Protein AF-A0AAN4Z1Y3-F1 (afdb_monomer_lite)

InterPro domains:
  IPR000210 BTB/POZ domain [PF00651] (14-72)
  IPR000210 BTB/POZ domain [PS50097] (12-70)
  IPR000626 Ubiquitin-like domain [PS50053] (315-370)
  IPR011333 SKP1/BTB/POZ domain superfamily [G3DSA:3.30.710.10] (2-120)
  IPR011333 SKP1/BTB/POZ domain superfamily [SSF54695] (14-71)
  IPR029071 Ubiquitin-like domain superfamily [SSF54236] (301-369)

pLDDT: mean 72.09, std 15.24, range [27.95, 93.31]

Radius of gyration: 22.48 Å; chains: 1; bounding box: 51×50×66 Å

Foldseek 3Di:
DQPQDPCVLPPLWAWEAAPPDIHTDRLLLLVLQFVLSCCAAPNPPHPHSDDYHYDHDDVLLVSVLCCCQQLNNDDLADAPSRPDDNLRNLLVCVVRVRVLSNLLCVLLCSDPLVVSCVSCVVVVNCVVCVVSRDDPPDDDDDPDPDPPDLRPRLPDDPQWEWEQEVNDTDIGRQVLLVSQAVQSVCQQADVSDGDHHRYDDDDPVLVVQVSCVSSNNHDPADDLRNLVVCVVRRRVSSSVSVVLSLLSCQQVVNHDPRSQNNLLSLLLDPPDDLLSLLSVLLRHDLVSNVVSVVNDPPDDVVSVVLSNDPNADWDWDFDQAPVRDTDTGTDGPPRAPSSVVVSCVSVSHHADPPDRQDADPNRTDDHPDD

Organism: NCBI:txid1317129

Structure (mmCIF, N/CA/C/O backbone):
data_AF-A0AAN4Z1Y3-F1
#
_entry.id   AF-A0AAN4Z1Y3-F1
#
loop_
_atom_site.group_PDB
_atom_site.id
_atom_site.type_symbol
_atom_site.label_atom_id
_atom_site.label_alt_id
_atom_site.label_comp_id
_atom_site.label_asym_id
_atom_site.label_entity_id
_atom_site.label_seq_id
_atom_site.pdbx_PDB_ins_code
_atom_site.Cartn_x
_atom_site.Cartn_y
_atom_site.Cartn_z
_atom_site.occupancy
_atom_site.B_iso_or_equiv
_atom_site.auth_seq_id
_atom_site.auth_comp_id
_atom_site.auth_asym_id
_atom_site.auth_atom_id
_atom_site.pdbx_PDB_model_num
ATOM 1 N N . GLY A 1 1 ? 15.221 -8.179 8.446 1.00 37.78 1 GLY A N 1
ATOM 2 C CA . GLY A 1 1 ? 15.389 -8.624 7.049 1.00 37.78 1 GLY A CA 1
ATOM 3 C C . GLY A 1 1 ? 14.131 -8.254 6.304 1.00 37.78 1 GLY A C 1
ATOM 4 O O . GLY A 1 1 ? 13.063 -8.538 6.826 1.00 37.78 1 GLY A O 1
ATOM 5 N N . HIS A 1 2 ? 14.249 -7.538 5.188 1.00 46.88 2 HIS A N 1
ATOM 6 C CA . HIS A 1 2 ? 13.103 -7.066 4.403 1.00 46.88 2 HIS A CA 1
ATOM 7 C C . HIS A 1 2 ? 12.226 -8.250 3.983 1.00 46.88 2 HIS A C 1
ATOM 9 O O . HIS A 1 2 ? 12.758 -9.315 3.656 1.00 46.88 2 HIS A O 1
ATOM 15 N N . SER A 1 3 ? 10.901 -8.091 4.048 1.00 51.59 3 SER A N 1
ATOM 16 C CA . SER A 1 3 ? 9.977 -9.131 3.600 1.00 51.59 3 SER A CA 1
ATOM 17 C C . SER A 1 3 ? 10.084 -9.184 2.081 1.00 51.59 3 SER A C 1
ATOM 19 O O . SER A 1 3 ? 9.498 -8.372 1.374 1.00 51.59 3 SER A O 1
ATOM 21 N N . LEU A 1 4 ? 10.930 -10.083 1.575 1.00 55.53 4 LEU A N 1
ATOM 22 C CA . LEU A 1 4 ? 11.029 -10.337 0.146 1.00 55.53 4 LEU A CA 1
ATOM 23 C C . LEU A 1 4 ? 9.691 -10.930 -0.281 1.00 55.53 4 LEU A C 1
ATOM 25 O O . LEU A 1 4 ? 9.395 -12.090 0.007 1.00 55.53 4 LEU A O 1
ATOM 29 N N . TYR A 1 5 ? 8.864 -10.098 -0.910 1.00 64.62 5 TYR A N 1
ATOM 30 C CA . TYR A 1 5 ? 7.632 -10.557 -1.515 1.00 64.62 5 TYR A CA 1
ATOM 31 C C . TYR A 1 5 ? 7.996 -11.585 -2.588 1.00 64.62 5 TYR A C 1
ATOM 33 O O . TYR A 1 5 ? 8.973 -11.421 -3.326 1.00 64.62 5 TYR A O 1
ATOM 41 N N . ASP A 1 6 ? 7.246 -12.680 -2.648 1.00 65.69 6 ASP A N 1
ATOM 42 C CA . ASP A 1 6 ? 7.531 -13.722 -3.622 1.00 65.69 6 ASP A CA 1
ATOM 43 C C . ASP A 1 6 ? 7.105 -13.257 -5.016 1.00 65.69 6 ASP A C 1
ATOM 45 O O . ASP A 1 6 ? 5.940 -13.345 -5.408 1.00 65.69 6 ASP A O 1
ATOM 49 N N . HIS A 1 7 ? 8.079 -12.736 -5.759 1.00 72.56 7 HIS A N 1
ATOM 50 C CA . HIS A 1 7 ? 7.894 -12.282 -7.128 1.00 72.56 7 HIS A CA 1
ATOM 51 C C . HIS A 1 7 ? 8.045 -13.395 -8.169 1.00 72.56 7 HIS A C 1
ATOM 53 O O . HIS A 1 7 ? 7.919 -13.118 -9.359 1.00 72.56 7 HIS A O 1
ATOM 59 N N . SER A 1 8 ? 8.283 -14.649 -7.762 1.00 65.56 8 SER A N 1
ATOM 60 C CA . SER A 1 8 ? 8.530 -15.762 -8.693 1.00 65.56 8 SER A CA 1
ATOM 61 C C . SER A 1 8 ? 7.350 -16.077 -9.624 1.00 65.56 8 SER A C 1
ATOM 63 O O . SER A 1 8 ? 7.522 -16.749 -10.643 1.00 65.56 8 SER A O 1
ATOM 65 N N . PHE A 1 9 ? 6.159 -15.576 -9.293 1.00 64.44 9 PHE A N 1
ATOM 66 C CA . PHE A 1 9 ? 4.929 -15.751 -10.063 1.00 64.44 9 PHE A CA 1
ATOM 67 C C . PHE A 1 9 ? 4.641 -14.606 -11.040 1.00 64.44 9 PHE A C 1
ATOM 69 O O . PHE A 1 9 ? 3.740 -14.742 -11.866 1.00 64.44 9 PHE A O 1
ATOM 76 N N . HIS A 1 10 ? 5.368 -13.489 -10.955 1.00 73.50 10 HIS A N 1
ATOM 77 C CA . HIS A 1 10 ? 5.093 -12.310 -11.770 1.00 73.50 10 HIS A CA 1
ATOM 78 C C . HIS A 1 10 ? 5.972 -12.310 -13.026 1.00 73.50 10 HIS A C 1
ATOM 80 O O . HIS A 1 10 ? 7.199 -12.358 -12.913 1.00 73.50 10 HIS A O 1
ATOM 86 N N . PRO A 1 11 ? 5.377 -12.244 -14.231 1.00 73.94 11 PRO A N 1
ATOM 87 C CA . PRO A 1 11 ? 6.132 -12.283 -15.484 1.00 73.94 11 PRO A CA 1
ATOM 88 C C . PRO A 1 11 ? 7.016 -11.042 -15.688 1.00 73.94 11 PRO A C 1
ATOM 90 O O . PRO A 1 11 ? 7.918 -11.062 -16.519 1.00 73.94 11 PRO A O 1
ATOM 93 N N . ASP A 1 12 ? 6.770 -9.972 -14.930 1.00 82.88 12 ASP A N 1
ATOM 94 C CA . ASP A 1 12 ? 7.488 -8.699 -14.968 1.00 82.88 12 ASP A CA 1
ATOM 95 C C . ASP A 1 12 ? 8.479 -8.519 -13.800 1.00 82.88 12 ASP A C 1
ATOM 97 O O . ASP A 1 12 ? 8.849 -7.392 -13.462 1.00 82.88 12 ASP A O 1
ATOM 101 N N . ALA A 1 13 ? 8.898 -9.616 -13.160 1.00 86.50 13 ALA A N 1
ATOM 102 C CA . ALA A 1 13 ? 9.901 -9.574 -12.104 1.00 86.50 13 ALA A CA 1
ATOM 103 C C . ALA A 1 13 ? 11.269 -9.122 -12.648 1.00 86.50 13 ALA A C 1
ATOM 105 O O . ALA A 1 13 ? 11.830 -9.731 -13.558 1.00 86.50 13 ALA A O 1
ATOM 106 N N . VAL A 1 14 ? 11.832 -8.073 -12.048 1.00 88.56 14 VAL A N 1
ATOM 107 C CA . VAL A 1 14 ? 13.127 -7.482 -12.404 1.00 88.56 14 VAL A CA 1
ATOM 108 C C . VAL A 1 14 ? 14.049 -7.488 -11.189 1.00 88.56 14 VAL A C 1
ATOM 110 O O . VAL A 1 14 ? 13.617 -7.278 -10.056 1.00 88.56 14 VAL A O 1
ATOM 113 N N . MET A 1 15 ? 15.342 -7.717 -11.424 1.00 88.81 15 MET A N 1
ATOM 114 C CA . MET A 1 15 ? 16.374 -7.582 -10.398 1.00 88.81 15 MET A CA 1
ATOM 115 C C . MET A 1 15 ? 16.949 -6.161 -10.414 1.00 88.81 15 MET A C 1
ATOM 117 O O . MET A 1 15 ? 17.610 -5.755 -11.370 1.00 88.81 15 MET A O 1
ATOM 121 N N . LEU A 1 16 ? 16.725 -5.421 -9.331 1.00 90.44 16 LEU A N 1
ATOM 122 C CA . LEU A 1 16 ? 17.381 -4.151 -9.042 1.00 90.44 16 LEU A CA 1
ATOM 123 C C . LEU A 1 16 ? 18.561 -4.393 -8.108 1.00 90.44 16 LEU A C 1
ATOM 125 O O . LEU A 1 16 ? 18.391 -4.912 -7.005 1.00 90.44 16 LEU A O 1
ATOM 129 N N . ARG A 1 17 ? 19.755 -3.969 -8.504 1.00 92.25 17 ARG A N 1
ATOM 130 C CA . ARG A 1 17 ? 20.917 -3.984 -7.622 1.00 92.25 17 ARG A CA 1
ATOM 131 C C . ARG A 1 17 ? 21.110 -2.604 -7.008 1.00 92.25 17 ARG A C 1
ATOM 133 O O . ARG A 1 17 ? 21.362 -1.623 -7.700 1.00 92.25 17 ARG A O 1
ATOM 140 N N . ILE A 1 18 ? 21.003 -2.533 -5.689 1.00 92.44 18 ILE A N 1
ATOM 141 C CA . ILE A 1 18 ? 21.240 -1.322 -4.909 1.00 92.44 18 ILE A CA 1
ATOM 142 C C . ILE A 1 18 ? 22.554 -1.525 -4.166 1.00 92.44 18 ILE A C 1
ATOM 144 O O . ILE A 1 18 ? 22.618 -2.272 -3.186 1.00 92.44 18 ILE A O 1
ATOM 148 N N . ARG A 1 19 ? 23.627 -0.910 -4.671 1.00 91.50 19 ARG A N 1
ATOM 149 C CA . ARG A 1 19 ? 25.006 -1.141 -4.206 1.00 91.50 19 ARG A CA 1
ATOM 150 C C . ARG A 1 19 ? 25.351 -2.641 -4.113 1.00 91.50 19 ARG A C 1
ATOM 152 O O . ARG A 1 19 ? 25.596 -3.306 -5.122 1.00 91.50 19 ARG A O 1
ATOM 159 N N . THR A 1 20 ? 25.402 -3.181 -2.896 1.00 87.62 20 THR A N 1
ATOM 160 C CA . THR A 1 20 ? 25.795 -4.564 -2.590 1.00 87.62 20 THR A CA 1
ATOM 161 C C . THR A 1 20 ? 24.616 -5.525 -2.450 1.00 87.62 20 THR A C 1
ATOM 163 O O . THR A 1 20 ? 24.848 -6.722 -2.299 1.00 87.62 20 THR A O 1
ATOM 166 N N . GLN A 1 21 ? 23.371 -5.042 -2.502 1.00 89.31 21 GLN A N 1
ATOM 167 C CA . GLN A 1 21 ? 22.172 -5.859 -2.300 1.00 89.31 21 GLN A CA 1
ATOM 168 C C . GLN A 1 21 ? 21.328 -5.944 -3.571 1.00 89.31 21 GLN A C 1
ATOM 170 O O . GLN A 1 21 ? 21.200 -4.974 -4.315 1.00 89.31 21 GLN A O 1
ATOM 175 N N . ASN A 1 22 ? 20.721 -7.109 -3.792 1.00 89.06 22 ASN A N 1
ATOM 176 C CA . ASN A 1 22 ? 19.800 -7.344 -4.897 1.00 89.06 22 ASN A CA 1
ATOM 177 C C . ASN A 1 22 ? 18.366 -7.377 -4.369 1.00 89.06 22 ASN A C 1
ATOM 179 O O . ASN A 1 22 ? 18.075 -8.062 -3.390 1.00 89.06 22 ASN A O 1
ATOM 183 N N . PHE A 1 23 ? 17.480 -6.678 -5.062 1.00 87.50 23 PHE A N 1
ATOM 184 C CA . PHE A 1 23 ? 16.051 -6.635 -4.806 1.00 87.50 23 PHE A CA 1
ATOM 185 C C . PHE A 1 23 ? 15.340 -7.199 -6.026 1.00 87.50 23 PHE A C 1
ATOM 187 O O . PHE A 1 23 ? 15.550 -6.731 -7.143 1.00 87.50 23 PHE A O 1
ATOM 194 N N . VAL A 1 24 ? 14.505 -8.210 -5.817 1.00 87.12 24 VAL A N 1
ATOM 195 C CA . VAL A 1 24 ? 13.566 -8.661 -6.846 1.00 87.12 24 VAL A CA 1
ATOM 196 C C . VAL A 1 24 ? 12.298 -7.840 -6.668 1.00 87.12 24 VAL A C 1
ATOM 198 O O . VAL A 1 24 ? 11.812 -7.727 -5.547 1.00 87.12 24 VAL A O 1
ATOM 201 N N . VAL A 1 25 ? 11.807 -7.229 -7.741 1.00 87.94 25 VAL A N 1
ATOM 202 C CA . VAL A 1 25 ? 10.651 -6.320 -7.720 1.00 87.94 25 VAL A CA 1
ATOM 203 C C . VAL A 1 25 ? 9.769 -6.562 -8.941 1.00 87.94 25 VAL A C 1
ATOM 205 O O . VAL A 1 25 ? 10.265 -6.988 -9.979 1.00 87.94 25 VAL A O 1
ATOM 208 N N . SER A 1 26 ? 8.477 -6.248 -8.859 1.00 87.12 26 SER A N 1
ATOM 209 C CA . SER A 1 26 ? 7.627 -6.105 -10.048 1.00 87.12 26 SER A CA 1
ATOM 210 C C . SER A 1 26 ? 7.887 -4.752 -10.712 1.00 87.12 26 SER A C 1
ATOM 212 O O . SER A 1 26 ? 7.762 -3.695 -10.079 1.00 87.12 26 SER A O 1
ATOM 214 N N . ALA A 1 27 ? 8.250 -4.783 -11.996 1.00 87.94 27 ALA A N 1
ATOM 215 C CA . ALA A 1 27 ? 8.483 -3.577 -12.776 1.00 87.94 27 ALA A CA 1
ATOM 216 C C . ALA A 1 27 ? 7.196 -2.780 -13.002 1.00 87.94 27 ALA A C 1
ATOM 218 O O . ALA A 1 27 ? 7.220 -1.557 -12.867 1.00 87.94 27 ALA A O 1
ATOM 219 N N . SER A 1 28 ? 6.076 -3.440 -13.332 1.00 84.62 28 SER A N 1
ATOM 220 C CA . SER A 1 28 ? 4.793 -2.755 -13.552 1.00 84.62 28 SER A CA 1
ATOM 221 C C . SER A 1 28 ? 4.299 -2.084 -12.273 1.00 84.62 28 SER A C 1
ATOM 223 O O . SER A 1 28 ? 3.896 -0.919 -12.300 1.00 84.62 28 SER A O 1
ATOM 225 N N . TYR A 1 29 ? 4.433 -2.760 -11.130 1.00 85.44 29 TYR A N 1
ATOM 226 C CA . TYR A 1 29 ? 4.032 -2.205 -9.846 1.00 85.44 29 TYR A CA 1
ATOM 227 C C . TYR A 1 29 ? 4.883 -0.996 -9.453 1.00 85.44 29 TYR A C 1
ATOM 229 O O . TYR A 1 29 ? 4.337 0.063 -9.156 1.00 85.44 29 TYR A O 1
ATOM 237 N N . LEU A 1 30 ? 6.217 -1.085 -9.504 1.00 87.50 30 LEU A N 1
ATOM 238 C CA . LEU A 1 30 ? 7.059 0.073 -9.181 1.00 87.50 30 LEU A CA 1
ATOM 239 C C . LEU A 1 30 ? 6.859 1.240 -10.150 1.00 87.50 30 LEU A C 1
ATOM 241 O O . LEU A 1 30 ? 6.824 2.390 -9.709 1.00 87.50 30 LEU A O 1
ATOM 245 N N . ALA A 1 31 ? 6.688 0.957 -11.441 1.00 87.25 31 ALA A N 1
ATOM 246 C CA . ALA A 1 31 ? 6.399 1.969 -12.449 1.00 87.25 31 ALA A CA 1
ATOM 247 C C . ALA A 1 31 ? 5.062 2.682 -12.198 1.00 87.25 31 ALA A C 1
ATOM 249 O O . ALA A 1 31 ? 4.952 3.886 -12.419 1.00 87.25 31 ALA A O 1
ATOM 250 N N . MET A 1 32 ? 4.054 1.971 -11.682 1.00 82.31 32 MET A N 1
ATOM 251 C CA . MET A 1 32 ? 2.784 2.575 -11.272 1.00 82.31 32 MET A CA 1
ATOM 252 C C . MET A 1 32 ? 2.959 3.557 -10.107 1.00 82.31 32 MET A C 1
ATOM 254 O O . MET A 1 32 ? 2.291 4.588 -10.055 1.00 82.31 32 MET A O 1
ATOM 258 N N . GLN A 1 33 ? 3.862 3.246 -9.179 1.00 83.62 33 GLN A N 1
ATOM 259 C CA . GLN A 1 33 ? 4.070 4.021 -7.953 1.00 83.62 33 GLN A CA 1
ATOM 260 C C . GLN A 1 33 ? 5.045 5.191 -8.144 1.00 83.62 33 GLN A C 1
ATOM 262 O O . GLN A 1 33 ? 5.139 6.071 -7.281 1.00 83.62 33 GLN A O 1
ATOM 267 N N . SER A 1 34 ? 5.798 5.193 -9.247 1.00 88.12 34 SER A N 1
ATOM 268 C CA . SER A 1 34 ? 6.877 6.139 -9.498 1.00 88.12 34 SER A CA 1
ATOM 269 C C . SER A 1 34 ? 7.154 6.325 -10.995 1.00 88.12 34 SER A C 1
ATOM 271 O O . SER A 1 34 ? 7.590 5.385 -11.669 1.00 88.12 34 SER A O 1
ATOM 273 N N . PRO A 1 35 ? 7.054 7.569 -11.501 1.00 87.12 35 PRO A N 1
ATOM 274 C CA . PRO A 1 35 ? 7.507 7.909 -12.847 1.00 87.12 35 PRO A CA 1
ATOM 275 C C . PRO A 1 35 ? 8.988 7.590 -13.089 1.00 87.12 35 PRO A C 1
ATOM 277 O O . PRO A 1 35 ? 9.361 7.238 -14.200 1.00 87.12 35 PRO A O 1
ATOM 280 N N . PHE A 1 36 ? 9.834 7.665 -12.054 1.00 91.31 36 PHE A N 1
ATOM 281 C CA . PHE A 1 36 ? 11.249 7.303 -12.170 1.00 91.31 36 PHE A CA 1
ATOM 282 C C . PHE A 1 36 ? 11.411 5.829 -12.560 1.00 91.31 36 PHE A C 1
ATOM 284 O O . PHE A 1 36 ? 12.173 5.515 -13.470 1.00 91.31 36 PHE A O 1
ATOM 291 N N . PHE A 1 37 ? 10.670 4.926 -11.909 1.00 91.12 37 PHE A N 1
ATOM 292 C CA . PHE A 1 37 ? 10.715 3.502 -12.241 1.00 91.12 37 PHE A CA 1
ATOM 293 C C . PHE A 1 37 ? 10.010 3.185 -13.562 1.00 91.12 37 PHE A C 1
ATOM 295 O O . PHE A 1 37 ? 10.435 2.271 -14.265 1.00 91.12 37 PHE A O 1
ATOM 302 N N . TYR A 1 38 ? 8.991 3.962 -13.942 1.00 88.88 38 TYR A N 1
ATOM 303 C CA . TYR A 1 38 ? 8.403 3.862 -15.277 1.00 88.88 38 TYR A CA 1
ATOM 304 C C . TYR A 1 38 ? 9.446 4.147 -16.362 1.00 88.88 38 TYR A C 1
ATOM 306 O O . TYR A 1 38 ? 9.660 3.309 -17.236 1.00 88.88 38 TYR A O 1
ATOM 314 N N . ASP A 1 39 ? 10.151 5.275 -16.268 1.00 88.44 39 ASP A N 1
ATOM 315 C CA . ASP A 1 39 ? 11.201 5.635 -17.225 1.00 88.44 39 ASP A CA 1
ATOM 316 C C . ASP A 1 39 ? 12.358 4.623 -17.203 1.00 88.44 39 ASP A C 1
ATOM 318 O O . ASP A 1 39 ? 12.912 4.288 -18.252 1.00 88.44 39 ASP A O 1
ATOM 322 N N . LEU A 1 40 ? 12.692 4.086 -16.024 1.00 91.62 40 LEU A N 1
ATOM 323 C CA . LEU A 1 40 ? 13.748 3.087 -15.859 1.00 91.62 40 LEU A CA 1
ATOM 324 C C . LEU A 1 40 ? 13.427 1.766 -16.579 1.00 91.62 40 LEU A C 1
ATOM 326 O O . LEU A 1 40 ? 14.297 1.220 -17.256 1.00 91.62 40 LEU A O 1
ATOM 330 N N . PHE A 1 41 ? 12.200 1.250 -16.450 1.00 90.00 41 PHE A N 1
ATOM 331 C CA . PHE A 1 41 ? 11.818 -0.085 -16.946 1.00 90.00 41 PHE A CA 1
ATOM 332 C C . PHE A 1 41 ? 11.110 -0.096 -18.303 1.00 90.00 41 PHE A C 1
ATOM 334 O O . PHE A 1 41 ? 11.163 -1.100 -19.013 1.00 90.00 41 PHE A O 1
ATOM 341 N N . TYR A 1 42 ? 10.437 0.997 -18.654 1.00 87.25 42 TYR A N 1
ATOM 342 C CA . TYR A 1 42 ? 9.594 1.100 -19.847 1.00 87.25 42 TYR A CA 1
ATOM 343 C C . TYR A 1 42 ? 9.899 2.344 -20.691 1.00 87.25 42 TYR A C 1
ATOM 345 O O . TYR A 1 42 ? 9.302 2.528 -21.752 1.00 87.25 42 TYR A O 1
ATOM 353 N N . GLY A 1 43 ? 10.815 3.208 -20.243 1.00 85.56 43 GLY A N 1
ATOM 354 C CA . GLY A 1 43 ? 11.225 4.391 -20.987 1.00 85.56 43 GLY A CA 1
ATOM 355 C C . GLY A 1 43 ? 12.026 4.061 -22.254 1.00 85.56 43 GLY A C 1
ATOM 356 O O . GLY A 1 43 ? 12.517 2.945 -22.428 1.00 85.56 43 GLY A O 1
ATOM 357 N N . PRO A 1 44 ? 12.225 5.051 -23.140 1.00 84.19 44 PRO A N 1
ATOM 358 C CA . PRO A 1 44 ? 12.874 4.857 -24.442 1.00 84.19 44 PRO A CA 1
ATOM 359 C C . PRO A 1 44 ? 14.324 4.353 -24.351 1.00 84.19 44 PRO A C 1
ATOM 361 O O . PRO A 1 44 ? 14.814 3.736 -25.291 1.00 84.19 44 PRO A O 1
ATOM 364 N N . ASN A 1 45 ? 14.997 4.596 -23.223 1.00 84.50 45 ASN A N 1
ATOM 365 C CA . ASN A 1 45 ? 16.381 4.180 -22.970 1.00 84.50 45 ASN A CA 1
ATOM 366 C C . ASN A 1 45 ? 16.477 2.954 -22.047 1.00 84.50 45 ASN A C 1
ATOM 368 O O . ASN A 1 45 ? 17.552 2.649 -21.530 1.00 84.50 45 ASN A O 1
ATOM 372 N N . SER A 1 46 ? 15.354 2.290 -21.779 1.00 86.00 46 SER A N 1
ATOM 373 C CA . SER A 1 46 ? 15.305 1.154 -20.872 1.00 86.00 46 SER A CA 1
ATOM 374 C C . SER A 1 46 ? 15.925 -0.100 -21.494 1.00 86.00 46 SER A C 1
ATOM 376 O O . SER A 1 46 ? 15.783 -0.360 -22.688 1.00 86.00 46 SER A O 1
ATOM 378 N N . GLY A 1 47 ? 16.553 -0.933 -20.658 1.00 84.12 47 GLY A N 1
ATOM 379 C CA . GLY A 1 47 ? 16.911 -2.307 -21.022 1.00 84.12 47 GLY A CA 1
ATOM 380 C C . GLY A 1 47 ? 15.710 -3.265 -21.040 1.00 84.12 47 GLY A C 1
ATOM 381 O O . GLY A 1 47 ? 15.887 -4.461 -21.275 1.00 84.12 47 GLY A O 1
ATOM 382 N N . GLY A 1 48 ? 14.502 -2.765 -20.754 1.00 84.94 48 GLY A N 1
ATOM 383 C CA . GLY A 1 48 ? 13.288 -3.554 -20.587 1.00 84.94 48 GLY A CA 1
ATOM 384 C C . GLY A 1 48 ? 13.347 -4.463 -19.357 1.00 84.94 48 GLY A C 1
ATOM 385 O O . GLY A 1 48 ? 14.177 -4.293 -18.461 1.00 84.94 48 GLY A O 1
ATOM 386 N N . LEU A 1 49 ? 12.487 -5.480 -19.321 1.00 84.56 49 LEU A N 1
ATOM 387 C CA . LEU A 1 49 ? 12.392 -6.417 -18.190 1.00 84.56 49 LEU A CA 1
ATOM 388 C C . LEU A 1 49 ? 13.651 -7.287 -17.999 1.00 84.56 49 LEU A C 1
ATOM 390 O O . LEU A 1 49 ? 13.906 -7.773 -16.904 1.00 84.56 49 LEU A O 1
ATOM 394 N N . ASN A 1 50 ? 14.477 -7.436 -19.037 1.00 83.38 50 ASN A N 1
ATOM 395 C CA . ASN A 1 50 ? 15.751 -8.164 -18.966 1.00 83.38 50 ASN A CA 1
ATOM 396 C C . ASN A 1 50 ? 16.953 -7.249 -18.668 1.00 83.38 50 ASN A C 1
ATOM 398 O O . ASN A 1 50 ? 18.102 -7.698 -18.694 1.00 83.38 50 ASN A O 1
ATOM 402 N N . GLY A 1 51 ? 16.705 -5.958 -18.427 1.00 83.06 51 GLY A N 1
ATOM 403 C CA . GLY A 1 51 ? 17.741 -4.982 -18.122 1.00 83.06 51 GLY A CA 1
ATOM 404 C C . GLY A 1 51 ? 18.443 -5.274 -16.795 1.00 83.06 51 GLY A C 1
ATOM 405 O O . GLY A 1 51 ? 17.854 -5.807 -15.854 1.00 83.06 51 GLY A O 1
ATOM 406 N N . ARG A 1 52 ? 19.721 -4.894 -16.707 1.00 85.06 52 ARG A N 1
ATOM 407 C CA . ARG A 1 52 ? 20.454 -4.839 -15.437 1.00 85.06 52 ARG A CA 1
ATOM 408 C C . ARG A 1 52 ? 20.438 -3.409 -14.931 1.00 85.06 52 ARG A C 1
ATOM 410 O O . ARG A 1 52 ? 20.980 -2.523 -15.586 1.00 85.06 52 ARG A O 1
ATOM 417 N N . TYR A 1 53 ? 19.842 -3.210 -13.767 1.00 91.38 53 TYR A N 1
ATOM 418 C CA . TYR A 1 53 ? 19.685 -1.893 -13.171 1.00 91.38 53 TYR A CA 1
ATOM 419 C C . TYR A 1 53 ? 20.503 -1.814 -11.889 1.00 91.38 53 TYR A C 1
ATOM 421 O O . TYR A 1 53 ? 20.264 -2.574 -10.950 1.00 91.38 53 TYR A O 1
ATOM 429 N N . GLU A 1 54 ? 21.460 -0.891 -11.862 1.00 92.69 54 GLU A N 1
ATOM 430 C CA . GLU A 1 54 ? 22.264 -0.575 -10.684 1.00 92.69 54 GLU A CA 1
ATOM 431 C C . GLU A 1 54 ? 21.955 0.852 -10.229 1.00 92.69 54 GLU A C 1
ATOM 433 O O . GLU A 1 54 ? 22.065 1.793 -11.014 1.00 92.69 54 GLU A O 1
ATOM 438 N N . LEU A 1 55 ? 21.547 1.010 -8.969 1.00 93.31 55 LEU A N 1
ATOM 439 C CA . LEU A 1 55 ? 21.254 2.310 -8.368 1.00 93.31 55 LEU A CA 1
ATOM 440 C C . LEU A 1 55 ? 22.120 2.522 -7.121 1.00 93.31 55 LEU A C 1
ATOM 442 O O . LEU A 1 55 ? 22.319 1.609 -6.314 1.00 93.31 55 LEU A O 1
ATOM 446 N N . ASP A 1 56 ? 22.616 3.744 -6.946 1.00 93.19 56 ASP A N 1
ATOM 447 C CA . ASP A 1 56 ? 23.492 4.111 -5.831 1.00 93.19 56 ASP A CA 1
ATOM 448 C C . ASP A 1 56 ? 22.710 4.767 -4.684 1.00 93.19 56 ASP A C 1
ATOM 450 O O . ASP A 1 56 ? 22.795 5.968 -4.428 1.00 93.19 56 ASP A O 1
ATOM 454 N N . PHE A 1 57 ? 21.924 3.951 -3.981 1.00 91.81 57 PHE A N 1
ATOM 455 C CA . PHE A 1 57 ? 21.207 4.358 -2.773 1.00 91.81 57 PHE A CA 1
ATOM 456 C C . PHE A 1 57 ? 21.613 3.504 -1.579 1.00 91.81 57 PHE A C 1
ATOM 458 O O . PHE A 1 57 ? 22.206 2.436 -1.718 1.00 91.81 57 PHE A O 1
ATOM 465 N N . ASP A 1 58 ? 21.279 3.975 -0.382 1.00 89.56 58 ASP A N 1
ATOM 466 C CA . ASP A 1 58 ? 21.365 3.142 0.808 1.00 89.56 58 ASP A CA 1
ATOM 467 C C . ASP A 1 58 ? 20.365 1.965 0.699 1.00 89.56 58 ASP A C 1
ATOM 469 O O . ASP A 1 58 ? 19.157 2.215 0.613 1.00 89.56 58 ASP A O 1
ATOM 473 N N . PRO A 1 59 ? 20.826 0.695 0.677 1.00 88.06 59 PRO A N 1
ATOM 474 C CA . PRO A 1 59 ? 19.953 -0.459 0.435 1.00 88.06 59 PRO A CA 1
ATOM 475 C C . PRO A 1 59 ? 18.882 -0.630 1.510 1.00 88.06 59 PRO A C 1
ATOM 477 O O . PRO A 1 59 ? 17.765 -1.049 1.233 1.00 88.06 59 PRO A O 1
ATOM 480 N N . HIS A 1 60 ? 19.232 -0.256 2.732 1.00 85.38 60 HIS A N 1
ATOM 481 C CA . HIS A 1 60 ? 18.395 -0.303 3.918 1.00 85.38 60 HIS A CA 1
ATOM 482 C C . HIS A 1 60 ? 17.213 0.673 3.824 1.00 85.38 60 HIS A C 1
ATOM 484 O O . HIS A 1 60 ? 16.052 0.276 3.923 1.00 85.38 60 HIS A O 1
ATOM 490 N N . THR A 1 61 ? 17.494 1.937 3.501 1.00 87.38 61 THR A N 1
ATOM 491 C CA . THR A 1 61 ? 16.472 2.960 3.235 1.00 87.38 61 THR A CA 1
ATOM 492 C C . THR A 1 61 ? 15.600 2.596 2.034 1.00 87.38 61 THR A C 1
ATOM 494 O O . THR A 1 61 ? 14.387 2.801 2.073 1.00 87.38 61 THR A O 1
ATOM 497 N N . PHE A 1 62 ? 16.196 2.050 0.970 1.00 89.31 62 PHE A N 1
ATOM 498 C CA . PHE A 1 62 ? 15.442 1.604 -0.198 1.00 89.31 62 PHE A CA 1
ATOM 499 C C . PHE A 1 62 ? 14.497 0.447 0.143 1.00 89.31 62 PHE A C 1
ATOM 501 O O . PHE A 1 62 ? 13.317 0.506 -0.192 1.00 89.31 62 PHE A O 1
ATOM 508 N N . GLY A 1 63 ? 14.983 -0.561 0.871 1.00 86.12 63 GLY A N 1
ATOM 509 C CA . GLY A 1 63 ? 14.163 -1.666 1.358 1.00 86.12 63 GLY A CA 1
ATOM 510 C C . GLY A 1 63 ? 13.021 -1.192 2.260 1.00 86.12 63 GLY A C 1
ATOM 511 O O . GLY A 1 63 ? 11.894 -1.646 2.096 1.00 86.12 63 GLY A O 1
ATOM 512 N N . ASP A 1 64 ? 13.266 -0.220 3.145 1.00 81.38 64 ASP A N 1
ATOM 513 C CA . ASP A 1 64 ? 12.213 0.380 3.975 1.00 81.38 64 ASP A CA 1
ATOM 514 C C . ASP A 1 64 ? 11.142 1.109 3.136 1.00 81.38 64 ASP A C 1
ATOM 516 O O . ASP A 1 64 ? 9.962 1.072 3.488 1.00 81.38 64 ASP A O 1
ATOM 520 N N . LEU A 1 65 ? 11.517 1.748 2.019 1.00 85.88 65 LEU A N 1
ATOM 521 C CA . LEU A 1 65 ? 10.555 2.318 1.064 1.00 85.88 65 LEU A CA 1
ATOM 522 C C . LEU A 1 65 ? 9.765 1.247 0.321 1.00 85.88 65 LEU A C 1
ATOM 524 O O . LEU A 1 65 ? 8.554 1.402 0.162 1.00 85.88 65 LEU A O 1
ATOM 528 N N . LEU A 1 66 ? 10.417 0.168 -0.110 1.00 85.88 66 LEU A N 1
ATOM 529 C CA . LEU A 1 66 ? 9.723 -0.945 -0.748 1.00 85.88 66 LEU A CA 1
ATOM 530 C C . LEU A 1 66 ? 8.709 -1.573 0.203 1.00 85.88 66 LEU A C 1
ATOM 532 O O . LEU A 1 66 ? 7.560 -1.729 -0.186 1.00 85.88 66 LEU A O 1
ATOM 536 N N . ASP A 1 67 ? 9.088 -1.833 1.451 1.00 80.00 67 ASP A N 1
ATOM 537 C CA . ASP A 1 67 ? 8.189 -2.385 2.468 1.00 80.00 67 ASP A CA 1
ATOM 538 C C . ASP A 1 67 ? 7.004 -1.441 2.791 1.00 80.00 67 ASP A C 1
ATOM 540 O O . ASP A 1 67 ? 5.943 -1.888 3.229 1.00 80.00 67 ASP A O 1
ATOM 544 N N . MET A 1 68 ? 7.159 -0.124 2.587 1.00 79.12 68 MET A N 1
ATOM 545 C CA . MET A 1 68 ? 6.060 0.845 2.709 1.00 79.12 68 MET A CA 1
ATOM 546 C C . MET A 1 68 ? 5.101 0.821 1.517 1.00 79.12 68 MET A C 1
ATOM 548 O O . MET A 1 68 ? 3.931 1.172 1.687 1.00 79.12 68 MET A O 1
ATOM 552 N N . VAL A 1 69 ? 5.587 0.462 0.327 1.00 80.00 69 VAL A N 1
ATOM 553 C CA . VAL A 1 69 ? 4.801 0.459 -0.913 1.00 80.00 69 VAL A CA 1
ATOM 554 C C . VAL A 1 69 ? 4.169 -0.911 -1.150 1.00 80.00 69 VAL A C 1
ATOM 556 O O . VAL A 1 69 ? 2.948 -1.010 -1.230 1.00 80.00 69 VAL A O 1
ATOM 559 N N . TYR A 1 70 ? 4.976 -1.972 -1.162 1.00 79.69 70 TYR A N 1
ATOM 560 C CA . TYR A 1 70 ? 4.520 -3.353 -1.297 1.00 79.69 70 TYR A CA 1
ATOM 561 C C . TYR A 1 70 ? 3.604 -3.745 -0.136 1.00 79.69 70 TYR A C 1
ATOM 563 O O . TYR A 1 70 ? 3.963 -3.531 1.021 1.00 79.69 70 TYR A O 1
ATOM 571 N N . PRO A 1 71 ? 2.424 -4.296 -0.473 1.00 65.44 71 PRO A N 1
ATOM 572 C CA . PRO A 1 71 ? 1.157 -4.337 0.267 1.00 65.44 71 PRO A CA 1
ATOM 573 C C . PRO A 1 71 ? 1.097 -3.689 1.650 1.00 65.44 71 PRO A C 1
ATOM 575 O O . PRO A 1 71 ? 0.532 -4.256 2.578 1.00 65.44 71 PRO A O 1
ATOM 578 N N . CYS A 1 72 ? 1.634 -2.477 1.775 1.00 63.06 72 CYS A N 1
ATOM 579 C CA . CYS A 1 72 ? 1.753 -1.747 3.028 1.00 63.06 72 CYS A CA 1
ATOM 580 C C . CYS A 1 72 ? 2.395 -2.524 4.202 1.00 63.06 72 CYS A C 1
ATOM 582 O O . CYS A 1 72 ? 2.069 -2.233 5.353 1.00 63.06 72 CYS A O 1
ATOM 584 N N . CYS A 1 73 ? 3.318 -3.456 3.932 1.00 58.84 73 CYS A N 1
ATOM 585 C CA . CYS A 1 73 ? 3.855 -4.421 4.903 1.00 58.84 73 CYS A CA 1
ATOM 586 C C . CYS A 1 73 ? 4.573 -3.798 6.111 1.00 58.84 73 CYS A C 1
ATOM 588 O O . CYS A 1 73 ? 4.560 -4.380 7.196 1.00 58.84 73 CYS A O 1
ATOM 590 N N . LYS A 1 74 ? 5.208 -2.632 5.949 1.00 61.06 74 LYS A N 1
ATOM 591 C CA . LYS A 1 74 ? 5.772 -1.867 7.069 1.00 61.06 74 LYS A CA 1
ATOM 592 C C . LYS A 1 74 ? 4.936 -0.642 7.407 1.00 61.06 74 LYS A C 1
ATOM 594 O O . LYS A 1 74 ? 4.440 0.078 6.534 1.00 61.06 74 LYS A O 1
ATOM 599 N N . TYR A 1 75 ? 4.853 -0.387 8.709 1.00 59.72 75 TYR A N 1
ATOM 600 C CA . TYR A 1 75 ? 4.346 0.856 9.271 1.00 59.72 75 TYR A CA 1
ATOM 601 C C . TYR A 1 75 ? 5.267 2.022 8.893 1.00 59.72 75 TYR A C 1
ATOM 603 O O . TYR A 1 75 ? 6.487 1.870 8.794 1.00 59.72 75 TYR A O 1
ATOM 611 N N . THR A 1 76 ? 4.690 3.204 8.670 1.00 54.38 76 THR A N 1
ATOM 612 C CA . THR A 1 76 ? 5.488 4.386 8.315 1.00 54.38 76 THR A CA 1
ATOM 613 C C . THR A 1 76 ? 6.236 4.959 9.522 1.00 54.38 76 THR A C 1
ATOM 615 O O . THR A 1 76 ? 7.323 5.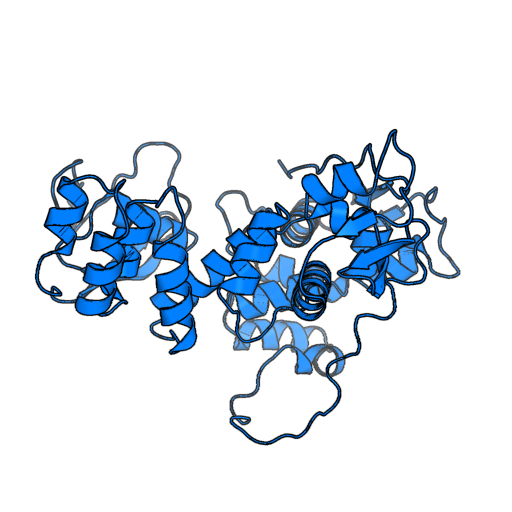520 9.368 1.00 54.38 76 THR A O 1
ATOM 618 N N . GLN A 1 77 ? 5.704 4.768 10.734 1.00 54.47 77 GLN A N 1
ATOM 619 C CA . GLN A 1 77 ? 6.408 5.049 11.983 1.00 54.47 77 GLN A CA 1
ATOM 620 C C . GLN A 1 77 ? 7.584 4.086 12.141 1.00 54.47 77 GLN A C 1
ATOM 622 O O . GLN A 1 77 ? 7.487 2.915 11.786 1.00 54.47 77 GLN A O 1
ATOM 627 N N . CYS A 1 78 ? 8.714 4.615 12.611 1.00 51.12 78 CYS A N 1
ATOM 628 C CA . CYS A 1 78 ? 9.950 3.864 12.796 1.00 51.12 78 CYS A CA 1
ATOM 629 C C . CYS A 1 78 ? 9.675 2.662 13.712 1.00 51.12 78 CYS A C 1
ATOM 631 O O . CYS A 1 78 ? 9.569 2.832 14.922 1.00 51.12 78 CYS A O 1
ATOM 633 N N . CYS A 1 79 ? 9.534 1.456 13.159 1.00 52.44 79 CYS A N 1
ATOM 634 C CA . CYS A 1 79 ? 9.587 0.251 13.978 1.00 52.44 79 CYS A CA 1
ATOM 635 C C . CYS A 1 79 ? 11.021 0.085 14.512 1.00 52.44 79 CYS A C 1
ATOM 637 O O . CYS A 1 79 ? 11.956 0.688 13.977 1.00 52.44 79 CYS A O 1
ATOM 639 N N . ALA A 1 80 ? 11.229 -0.739 15.545 1.00 46.00 80 ALA A N 1
ATOM 640 C CA . ALA A 1 80 ? 12.582 -1.054 16.031 1.00 46.00 80 ALA A CA 1
ATOM 641 C C . ALA A 1 80 ? 13.512 -1.621 14.942 1.00 46.00 80 ALA A C 1
ATOM 643 O O . ALA A 1 80 ? 14.728 -1.577 15.102 1.00 46.00 80 ALA A O 1
ATOM 644 N N . ASP A 1 81 ? 12.941 -2.097 13.832 1.00 48.34 81 ASP A N 1
ATOM 645 C CA . ASP A 1 81 ? 13.653 -2.678 12.697 1.00 48.34 81 ASP A CA 1
ATOM 646 C C . ASP A 1 81 ? 13.875 -1.698 11.529 1.00 48.34 81 ASP A C 1
ATOM 648 O O . ASP A 1 81 ? 14.388 -2.103 10.483 1.00 48.34 81 ASP A O 1
ATOM 652 N N . CYS A 1 82 ? 13.470 -0.426 11.652 1.00 56.84 82 CYS A N 1
ATOM 653 C CA . CYS A 1 82 ? 13.747 0.577 10.626 1.00 56.84 82 CYS A CA 1
ATOM 654 C C . CYS A 1 82 ? 15.217 0.989 10.679 1.00 56.84 82 CYS A C 1
ATOM 656 O O . CYS A 1 82 ? 15.717 1.518 11.670 1.00 56.84 82 CYS A O 1
ATOM 658 N N . SER A 1 83 ? 15.897 0.772 9.563 1.00 61.28 83 SER A N 1
ATOM 659 C CA . SER A 1 83 ? 17.324 1.037 9.411 1.00 61.28 83 SER A CA 1
ATOM 660 C C . SER A 1 83 ? 17.654 2.502 9.111 1.00 61.28 83 SER A C 1
ATOM 662 O O . SER A 1 83 ? 18.815 2.899 9.210 1.00 61.28 83 SER A O 1
ATOM 664 N N . SER A 1 84 ? 16.654 3.323 8.768 1.00 72.19 84 SER A N 1
ATOM 665 C CA . SER A 1 84 ? 16.847 4.744 8.474 1.00 72.19 84 SER A CA 1
ATOM 666 C C . SER A 1 84 ? 15.737 5.652 9.004 1.00 72.19 84 SER A C 1
ATOM 668 O O . SER A 1 84 ? 14.597 5.246 9.241 1.00 72.19 84 SER A O 1
ATOM 670 N N . SER A 1 85 ? 16.087 6.928 9.205 1.00 79.62 85 SER A N 1
ATOM 671 C CA . SER A 1 85 ? 15.163 7.933 9.736 1.00 79.62 85 SER A CA 1
ATOM 672 C C . SER A 1 85 ? 14.010 8.225 8.766 1.00 79.62 85 SER A C 1
ATOM 674 O O . SER A 1 85 ? 14.144 8.093 7.547 1.00 79.62 85 SER A O 1
ATOM 676 N N . THR A 1 86 ? 12.874 8.699 9.283 1.00 79.19 86 THR A N 1
ATOM 677 C CA . THR A 1 86 ? 11.746 9.161 8.452 1.00 79.19 86 THR A CA 1
ATOM 678 C C . THR A 1 86 ? 12.162 10.251 7.457 1.00 79.19 86 THR A C 1
ATOM 680 O O . THR A 1 86 ? 11.729 10.208 6.310 1.00 79.19 86 THR A O 1
ATOM 683 N N . SER A 1 87 ? 13.056 11.169 7.845 1.00 82.25 87 SER A N 1
ATOM 684 C CA . SER A 1 87 ? 13.600 12.210 6.953 1.00 82.25 87 SER A CA 1
ATOM 685 C C . SER A 1 87 ? 14.370 11.615 5.774 1.00 82.25 87 SER A C 1
ATOM 687 O O . SER A 1 87 ? 14.176 12.005 4.619 1.00 82.25 87 SER A O 1
ATOM 689 N N . THR A 1 88 ? 15.201 10.607 6.051 1.00 86.88 88 THR A N 1
ATOM 690 C CA . THR A 1 88 ? 15.985 9.892 5.037 1.00 86.88 88 THR A CA 1
ATOM 691 C C . THR A 1 88 ? 15.070 9.163 4.055 1.00 86.88 88 THR A C 1
ATOM 693 O O . THR A 1 88 ? 15.241 9.294 2.842 1.00 86.88 88 THR A O 1
ATOM 696 N N . ARG A 1 89 ? 14.053 8.455 4.564 1.00 87.75 89 ARG A N 1
ATOM 697 C CA . ARG A 1 89 ? 13.063 7.747 3.738 1.00 87.75 89 ARG A CA 1
ATOM 698 C C . ARG A 1 89 ? 12.247 8.720 2.886 1.00 87.75 89 ARG A C 1
ATOM 700 O O . ARG A 1 89 ? 12.109 8.503 1.686 1.00 87.75 89 ARG A O 1
ATOM 707 N N . PHE A 1 90 ? 11.787 9.832 3.460 1.00 88.44 90 PHE A N 1
ATOM 708 C CA . PHE A 1 90 ? 11.055 10.869 2.729 1.00 88.44 90 PHE A CA 1
ATOM 709 C C . PHE A 1 90 ? 11.908 11.527 1.635 1.00 88.44 90 PHE A C 1
ATOM 711 O O . PHE A 1 90 ? 11.453 11.694 0.505 1.00 88.44 90 PHE A O 1
ATOM 718 N N . SER A 1 91 ? 13.176 11.821 1.930 1.00 89.81 91 SER A N 1
ATOM 719 C CA . SER A 1 91 ? 14.128 12.373 0.958 1.00 89.81 91 SER A CA 1
ATOM 720 C C . SER A 1 91 ? 14.390 11.419 -0.209 1.00 89.81 91 SER A C 1
ATOM 722 O O . SER A 1 91 ? 14.434 11.852 -1.364 1.00 89.81 91 SER A O 1
ATOM 724 N N . LEU A 1 92 ? 14.533 10.118 0.067 1.00 92.25 92 LEU A N 1
ATOM 725 C CA . LEU A 1 92 ? 14.690 9.112 -0.981 1.00 92.25 92 LEU A CA 1
ATOM 726 C C . LEU A 1 92 ? 13.393 8.934 -1.788 1.00 92.25 92 LEU A C 1
ATOM 728 O O . LEU A 1 92 ? 13.456 8.855 -3.012 1.00 92.25 92 LEU A O 1
ATOM 732 N N . ALA A 1 93 ? 12.221 8.961 -1.145 1.00 91.56 93 ALA A N 1
ATOM 733 C CA . ALA A 1 93 ? 10.928 8.910 -1.831 1.00 91.56 93 ALA A CA 1
ATOM 734 C C . ALA A 1 93 ? 10.726 10.106 -2.772 1.00 91.56 93 ALA A C 1
ATOM 736 O O . ALA A 1 93 ? 10.256 9.920 -3.894 1.00 91.56 93 ALA A O 1
ATOM 737 N N . LEU A 1 94 ? 11.134 11.311 -2.353 1.00 90.69 94 LEU A N 1
ATOM 738 C CA . LEU A 1 94 ? 11.183 12.487 -3.221 1.00 90.69 94 LEU A CA 1
ATOM 739 C C . LEU A 1 94 ? 12.076 12.206 -4.425 1.00 90.69 94 LEU A C 1
ATOM 741 O O . LEU A 1 94 ? 11.625 12.331 -5.563 1.00 90.69 94 LEU A O 1
ATOM 745 N N . HIS A 1 95 ? 13.329 11.804 -4.194 1.00 91.44 95 HIS A N 1
ATOM 746 C CA . HIS A 1 95 ? 14.294 11.537 -5.262 1.00 91.44 95 HIS A CA 1
ATOM 747 C C . HIS A 1 95 ? 13.762 10.521 -6.286 1.00 91.44 95 HIS A C 1
ATOM 749 O O . HIS A 1 95 ? 13.765 10.798 -7.483 1.00 91.44 95 HIS A O 1
ATOM 755 N N . LEU A 1 96 ? 13.196 9.415 -5.803 1.00 93.06 96 LEU A N 1
ATOM 756 C CA . LEU A 1 96 ? 12.587 8.357 -6.608 1.00 93.06 96 LEU A CA 1
ATOM 757 C C . LEU A 1 96 ? 11.169 8.685 -7.097 1.00 93.06 96 LEU A C 1
ATOM 759 O O . LEU A 1 96 ? 10.525 7.820 -7.677 1.00 93.06 96 LEU A O 1
ATOM 763 N N . LYS A 1 97 ? 10.637 9.890 -6.857 1.00 90.75 97 LYS A N 1
ATOM 764 C CA . LYS A 1 97 ? 9.270 10.297 -7.239 1.00 90.75 97 LYS A CA 1
ATOM 765 C C . LYS A 1 97 ? 8.179 9.307 -6.789 1.00 90.75 97 LYS A C 1
ATOM 767 O O . LYS A 1 97 ? 7.197 9.103 -7.495 1.00 90.75 97 LYS A O 1
ATOM 772 N N . MET A 1 98 ? 8.344 8.671 -5.628 1.00 88.62 98 MET A N 1
ATOM 773 C CA . MET A 1 98 ? 7.408 7.665 -5.111 1.00 88.62 98 MET A CA 1
ATOM 774 C C . MET A 1 98 ? 6.215 8.340 -4.427 1.00 88.62 98 MET A C 1
ATOM 776 O O . MET A 1 98 ? 6.192 8.517 -3.205 1.00 88.62 98 MET A O 1
ATOM 780 N N . THR A 1 99 ? 5.222 8.757 -5.217 1.00 82.25 99 THR A N 1
ATOM 781 C CA . THR A 1 99 ? 4.083 9.555 -4.733 1.00 82.25 99 THR A CA 1
ATOM 782 C C . THR A 1 99 ? 3.291 8.846 -3.641 1.00 82.25 99 THR A C 1
ATOM 784 O O . THR A 1 99 ? 2.876 9.498 -2.684 1.00 82.25 99 THR A O 1
ATOM 787 N N . PHE A 1 100 ? 3.125 7.525 -3.731 1.00 81.12 100 PHE A N 1
ATOM 788 C CA . PHE A 1 100 ? 2.440 6.753 -2.697 1.00 81.12 100 PHE A CA 1
ATOM 789 C C . PHE A 1 100 ? 3.141 6.820 -1.345 1.00 81.12 100 PHE A C 1
ATOM 791 O O . PHE A 1 100 ? 2.517 7.191 -0.353 1.00 81.12 100 PHE A O 1
ATOM 798 N N . ALA A 1 101 ? 4.444 6.529 -1.313 1.00 85.00 101 ALA A N 1
ATOM 799 C CA . ALA A 1 101 ? 5.229 6.570 -0.084 1.00 85.00 101 ALA A CA 1
ATOM 800 C C . ALA A 1 101 ? 5.174 7.968 0.555 1.00 85.00 101 ALA A C 1
ATOM 802 O O . ALA A 1 101 ? 4.953 8.092 1.759 1.00 85.00 101 ALA A O 1
ATOM 803 N N . MET A 1 102 ? 5.292 9.028 -0.256 1.00 85.31 102 MET A N 1
ATOM 804 C CA . MET A 1 102 ? 5.174 10.412 0.215 1.00 85.31 102 MET A CA 1
ATOM 805 C C . MET A 1 102 ? 3.786 10.718 0.790 1.00 85.31 102 MET A C 1
ATOM 807 O O . MET A 1 102 ? 3.694 11.216 1.911 1.00 85.31 102 MET A O 1
ATOM 811 N N . ARG A 1 103 ? 2.706 10.385 0.067 1.00 80.25 103 ARG A N 1
ATOM 812 C CA . ARG A 1 103 ? 1.321 10.567 0.541 1.00 80.25 103 ARG A CA 1
ATOM 813 C C . ARG A 1 103 ? 1.084 9.833 1.851 1.00 80.25 103 ARG A C 1
ATOM 815 O O . ARG A 1 103 ? 0.522 10.414 2.774 1.00 80.25 103 ARG A O 1
ATOM 822 N N . ARG A 1 104 ? 1.547 8.586 1.941 1.00 78.69 104 ARG A N 1
ATOM 823 C CA . ARG A 1 104 ? 1.389 7.751 3.128 1.00 78.69 104 ARG A CA 1
ATOM 824 C C . ARG A 1 104 ? 2.102 8.373 4.334 1.00 78.69 104 ARG A C 1
ATOM 826 O O . ARG A 1 104 ? 1.449 8.627 5.343 1.00 78.69 104 ARG A O 1
ATOM 833 N N . MET A 1 105 ? 3.378 8.749 4.191 1.00 79.25 105 MET A N 1
ATOM 834 C CA . MET A 1 105 ? 4.159 9.419 5.246 1.00 79.25 105 MET A CA 1
ATOM 835 C C . MET A 1 105 ? 3.546 10.756 5.704 1.00 79.25 105 MET A C 1
ATOM 837 O O . MET A 1 105 ? 3.537 11.045 6.901 1.00 79.25 105 MET A O 1
ATOM 841 N N . ILE A 1 106 ? 2.999 11.557 4.780 1.00 77.06 106 ILE A N 1
ATOM 842 C CA . ILE A 1 106 ? 2.303 12.815 5.108 1.00 77.06 106 ILE A CA 1
ATOM 843 C C . ILE A 1 106 ? 0.990 12.529 5.849 1.00 77.06 106 ILE A C 1
ATOM 845 O O . ILE A 1 106 ? 0.709 13.137 6.883 1.00 77.06 106 ILE A O 1
ATOM 849 N N . SER A 1 107 ? 0.187 11.587 5.346 1.00 70.44 107 SER A N 1
ATOM 850 C CA . SER A 1 107 ? -1.133 11.272 5.905 1.00 70.44 107 SER A CA 1
ATOM 851 C C . SER A 1 107 ? -1.059 10.682 7.315 1.00 70.44 107 SER A C 1
ATOM 853 O O . SER A 1 107 ? -1.887 11.010 8.163 1.00 70.44 107 SER A O 1
ATOM 855 N N . GLU A 1 108 ? -0.032 9.875 7.587 1.00 67.88 108 GLU A N 1
ATOM 856 C CA . GLU A 1 108 ? 0.211 9.251 8.889 1.00 67.88 108 GLU A CA 1
ATOM 857 C C . GLU A 1 108 ? 0.966 10.186 9.862 1.00 67.88 108 GLU A C 1
ATOM 859 O O . GLU A 1 108 ? 1.251 9.786 10.988 1.00 67.88 108 GLU A O 1
ATOM 864 N N . ARG A 1 109 ? 1.269 11.437 9.456 1.00 64.31 109 ARG A N 1
ATOM 865 C CA . ARG A 1 109 ? 1.971 12.469 10.254 1.00 64.31 109 ARG A CA 1
ATOM 866 C C . ARG A 1 109 ? 3.190 11.936 11.012 1.00 64.31 109 ARG A C 1
ATOM 868 O O . ARG A 1 109 ? 3.435 12.293 12.162 1.00 64.31 109 ARG A O 1
ATOM 875 N N . VAL A 1 110 ? 3.985 11.108 10.342 1.00 58.91 110 VAL A N 1
ATOM 876 C CA . VAL A 1 110 ? 5.195 10.485 10.911 1.00 58.91 110 VAL A CA 1
ATOM 877 C C . VAL A 1 110 ? 6.230 11.527 11.347 1.00 58.91 110 VAL A C 1
ATOM 879 O O . VAL A 1 110 ? 7.107 11.256 12.162 1.00 58.91 110 VAL A O 1
ATOM 882 N N . MET A 1 111 ? 6.121 12.727 10.784 1.00 64.88 111 MET A N 1
ATOM 883 C CA . MET A 1 111 ? 6.971 13.880 11.009 1.00 64.88 111 MET A CA 1
ATOM 884 C C . MET A 1 111 ? 6.100 15.144 11.049 1.00 64.88 111 MET A C 1
ATOM 886 O O . MET A 1 111 ? 5.002 15.172 10.481 1.00 64.88 111 MET A O 1
ATOM 890 N N . GLY A 1 112 ? 6.573 16.196 11.723 1.00 67.62 112 GLY A N 1
ATOM 891 C CA . GLY A 1 112 ? 5.885 17.485 11.733 1.00 67.62 112 GLY A CA 1
ATOM 892 C C . GLY A 1 112 ? 5.702 18.026 10.311 1.00 67.62 112 GLY A C 1
ATOM 893 O O . GLY A 1 112 ? 6.639 18.020 9.518 1.00 67.62 112 GLY A O 1
ATOM 894 N N . MET A 1 113 ? 4.506 18.527 9.985 1.00 74.25 113 MET A N 1
ATOM 895 C CA . MET A 1 113 ? 4.198 19.046 8.640 1.00 74.25 113 MET A CA 1
ATOM 896 C C . MET A 1 113 ? 5.201 20.112 8.180 1.00 74.25 113 MET A C 1
ATOM 898 O O . MET A 1 113 ? 5.648 20.068 7.043 1.00 74.25 113 MET A O 1
ATOM 902 N N . LEU A 1 114 ? 5.617 21.008 9.080 1.00 76.44 114 LEU A N 1
ATOM 903 C CA . LEU A 1 114 ? 6.622 22.039 8.796 1.00 76.44 114 LEU A CA 1
ATOM 904 C C . LEU A 1 114 ? 7.989 21.457 8.410 1.00 76.44 114 LEU A C 1
ATOM 906 O O . LEU A 1 114 ? 8.680 22.022 7.568 1.00 76.44 114 LEU A O 1
ATOM 910 N N . GLU A 1 115 ? 8.377 20.334 9.009 1.00 80.38 115 GLU A N 1
ATOM 911 C CA . GLU A 1 115 ? 9.642 19.660 8.713 1.00 80.38 115 GLU A CA 1
ATOM 912 C C . GLU A 1 115 ? 9.574 18.969 7.344 1.00 80.38 115 GLU A C 1
ATOM 914 O O . GLU A 1 115 ? 10.475 19.139 6.526 1.00 80.38 115 GLU A O 1
ATOM 919 N N . LEU A 1 116 ? 8.458 18.295 7.037 1.00 81.69 116 LEU A N 1
ATOM 920 C CA . LEU A 1 116 ? 8.211 17.722 5.709 1.00 81.69 116 LEU A CA 1
ATOM 921 C C . LEU A 1 116 ? 8.186 18.802 4.618 1.00 81.69 116 LEU A C 1
ATOM 923 O O . LEU A 1 116 ? 8.800 18.628 3.567 1.00 81.69 116 LEU A O 1
ATOM 927 N N . GLU A 1 117 ? 7.526 19.937 4.867 1.00 85.06 117 GLU A N 1
ATOM 928 C CA . GLU A 1 117 ? 7.571 21.084 3.957 1.00 85.06 117 GLU A CA 1
ATOM 929 C C . GLU A 1 117 ? 8.995 21.617 3.779 1.00 85.06 117 GLU A C 1
ATOM 931 O O . GLU A 1 117 ? 9.393 21.945 2.659 1.00 85.06 117 GLU A O 1
ATOM 936 N N . GLY A 1 118 ? 9.756 21.696 4.875 1.00 85.00 118 GLY A N 1
ATOM 937 C CA . GLY A 1 118 ? 11.159 22.093 4.883 1.00 85.00 118 GLY A CA 1
ATOM 938 C C . GLY A 1 118 ? 11.998 21.218 3.957 1.00 85.00 118 GLY A C 1
ATOM 939 O O . GLY A 1 118 ? 12.691 21.755 3.099 1.00 85.00 118 GLY A O 1
ATOM 940 N N . LEU A 1 119 ? 11.850 19.892 4.039 1.00 85.69 119 LEU A N 1
ATOM 941 C CA . LEU A 1 119 ? 12.558 18.941 3.171 1.00 85.69 119 LEU A CA 1
ATOM 942 C C . LEU A 1 119 ? 12.219 19.134 1.687 1.00 85.69 119 LEU A C 1
ATOM 944 O O . LEU A 1 119 ? 13.105 19.107 0.832 1.00 85.69 119 LEU A O 1
ATOM 948 N N . VAL A 1 120 ? 10.943 19.355 1.356 1.00 87.50 120 VAL A N 1
ATOM 949 C CA . VAL A 1 120 ? 10.530 19.601 -0.037 1.00 87.50 120 VAL A CA 1
ATOM 950 C C . VAL A 1 120 ? 11.102 20.922 -0.562 1.00 87.50 120 VAL A C 1
ATOM 952 O O . VAL A 1 120 ? 11.565 20.986 -1.707 1.00 87.50 120 VAL A O 1
ATOM 955 N N . LYS A 1 121 ? 11.083 21.974 0.268 1.00 87.62 121 LYS A N 1
ATOM 956 C CA . LYS A 1 121 ? 11.618 23.303 -0.064 1.00 87.62 121 LYS A CA 1
ATOM 957 C C . LYS A 1 121 ? 13.141 23.279 -0.203 1.00 87.62 121 LYS A C 1
ATOM 959 O O . LYS A 1 121 ? 13.647 23.801 -1.187 1.00 87.62 121 LYS A O 1
ATOM 964 N N . GLU A 1 122 ? 13.857 22.612 0.702 1.00 89.69 122 GLU A N 1
ATOM 965 C CA . GLU A 1 122 ? 15.319 22.449 0.663 1.00 89.69 122 GLU A CA 1
ATOM 966 C C . GLU A 1 122 ? 15.783 21.784 -0.640 1.00 89.69 122 GLU A C 1
ATOM 968 O O . GLU A 1 122 ? 16.804 22.154 -1.217 1.00 89.69 122 GLU A O 1
ATOM 973 N N . LYS A 1 123 ? 15.003 20.827 -1.153 1.00 87.38 123 LYS A N 1
ATOM 974 C CA . LYS A 1 123 ? 15.288 20.154 -2.427 1.00 87.38 123 LYS A CA 1
ATOM 975 C C . LYS A 1 123 ? 14.828 20.936 -3.662 1.00 87.38 123 LYS A C 1
ATOM 977 O O . LYS A 1 123 ? 14.983 20.420 -4.765 1.00 87.38 123 LYS A O 1
ATOM 982 N N . ASN A 1 124 ? 14.276 22.143 -3.511 1.00 86.31 124 ASN A N 1
ATOM 983 C CA . ASN A 1 124 ? 13.695 22.954 -4.590 1.00 86.31 124 ASN A CA 1
ATOM 984 C C . ASN A 1 124 ? 12.577 22.238 -5.374 1.00 86.31 124 ASN A C 1
ATOM 986 O O . ASN A 1 124 ? 12.443 22.423 -6.580 1.00 86.31 124 ASN A O 1
ATOM 990 N N . ARG A 1 125 ? 11.761 21.406 -4.708 1.00 86.06 125 ARG A N 1
ATOM 991 C CA . ARG A 1 125 ? 10.670 20.638 -5.355 1.00 86.06 125 ARG A CA 1
ATOM 992 C C . ARG A 1 125 ? 9.277 21.034 -4.877 1.00 86.06 125 ARG A C 1
ATOM 994 O O . ARG A 1 125 ? 8.324 20.274 -5.020 1.00 86.06 125 ARG A O 1
ATOM 1001 N N . TRP A 1 126 ? 9.151 22.228 -4.300 1.00 85.31 126 TRP A N 1
ATOM 1002 C CA . TRP A 1 126 ? 7.882 22.721 -3.767 1.00 85.31 126 TRP A CA 1
ATOM 1003 C C . TRP A 1 126 ? 6.807 22.864 -4.844 1.00 85.31 126 TRP A C 1
ATOM 1005 O O . TRP A 1 126 ? 5.677 22.440 -4.632 1.00 85.31 126 TRP A O 1
ATOM 1015 N N . GLU A 1 127 ? 7.151 23.387 -6.020 1.00 83.94 127 GLU A N 1
ATOM 1016 C CA . GLU A 1 127 ? 6.193 23.511 -7.127 1.00 83.94 127 GLU A CA 1
ATOM 1017 C C . GLU A 1 127 ? 5.651 22.146 -7.572 1.00 83.94 127 GLU A C 1
ATOM 1019 O O . GLU A 1 127 ? 4.459 22.013 -7.833 1.00 83.94 127 GLU A O 1
ATOM 1024 N N . GLU A 1 128 ? 6.502 21.115 -7.562 1.00 81.81 128 GLU A N 1
ATOM 1025 C CA . GLU A 1 128 ? 6.136 19.754 -7.958 1.00 81.81 128 GLU A CA 1
ATOM 1026 C C . GLU A 1 128 ? 5.271 19.045 -6.909 1.00 81.81 128 GLU A C 1
ATOM 1028 O O . GLU A 1 128 ? 4.408 18.266 -7.289 1.00 81.81 128 GLU A O 1
ATOM 1033 N N . TYR A 1 129 ? 5.462 19.301 -5.608 1.00 84.94 129 TYR A N 1
ATOM 1034 C CA . TYR A 1 129 ? 4.823 18.515 -4.537 1.00 84.94 129 TYR A CA 1
ATOM 1035 C C . TYR A 1 129 ? 3.937 19.295 -3.569 1.00 84.94 129 TYR A C 1
ATOM 1037 O O . TYR A 1 129 ? 3.364 18.693 -2.663 1.00 84.94 129 TYR A O 1
ATOM 1045 N N . SER A 1 130 ? 3.765 20.603 -3.751 1.00 82.94 130 SER A N 1
ATOM 1046 C CA . SER A 1 130 ? 2.919 21.441 -2.884 1.00 82.94 130 SER A CA 1
ATOM 1047 C C . SER A 1 130 ? 1.489 20.911 -2.739 1.00 82.94 130 SER A C 1
ATOM 1049 O O . SER A 1 130 ? 0.908 21.016 -1.664 1.00 82.94 130 SER A O 1
ATOM 1051 N N . TYR A 1 131 ? 0.941 20.262 -3.773 1.00 82.81 131 TYR A N 1
ATOM 1052 C CA . TYR A 1 131 ? -0.397 19.659 -3.744 1.00 82.81 131 TYR A CA 1
ATOM 1053 C C . TYR A 1 131 ? -0.547 18.507 -2.734 1.00 82.81 131 TYR A C 1
ATOM 1055 O O . TYR A 1 131 ? -1.670 18.122 -2.411 1.00 82.81 131 TYR A O 1
ATOM 1063 N N . LEU A 1 132 ? 0.560 17.921 -2.260 1.00 78.38 132 LEU A N 1
ATOM 1064 C CA . LEU A 1 132 ? 0.542 16.877 -1.233 1.00 78.38 132 LEU A CA 1
ATOM 1065 C C . LEU A 1 132 ? 0.270 17.439 0.169 1.00 78.38 132 LEU A C 1
ATOM 1067 O O . LEU A 1 132 ? -0.079 16.675 1.068 1.00 78.38 132 LEU A O 1
ATOM 1071 N N . PHE A 1 133 ? 0.419 18.752 0.357 1.00 79.25 133 PHE A N 1
ATOM 1072 C CA . PHE A 1 133 ? 0.278 19.423 1.641 1.00 79.25 133 PHE A CA 1
ATOM 1073 C C . PHE A 1 133 ? -1.069 20.161 1.692 1.00 79.25 133 PHE A C 1
ATOM 1075 O O . PHE A 1 133 ? -1.290 21.089 0.910 1.00 79.25 133 PHE A O 1
ATOM 1082 N N . PRO A 1 134 ? -1.997 19.775 2.585 1.00 65.75 134 PRO A N 1
ATOM 1083 C CA . PRO A 1 134 ? -3.230 20.530 2.777 1.00 65.75 134 PRO A CA 1
ATOM 1084 C C . PRO A 1 134 ? -2.900 21.921 3.335 1.00 65.75 134 PRO A C 1
ATOM 1086 O O . PRO A 1 134 ? -2.165 22.028 4.315 1.00 65.75 134 PRO A O 1
ATOM 1089 N N . SER A 1 135 ? -3.435 22.990 2.736 1.00 55.28 135 SER A N 1
ATOM 1090 C CA . SER A 1 135 ? -3.333 24.330 3.325 1.00 55.28 135 SER A CA 1
ATOM 1091 C C . SER A 1 135 ? -4.473 24.551 4.320 1.00 55.28 135 SER A C 1
ATOM 1093 O O . SER A 1 135 ? -5.621 24.218 4.029 1.00 55.28 135 SER A O 1
ATOM 1095 N N . ASP A 1 136 ? -4.183 25.169 5.469 1.00 41.25 136 ASP A N 1
ATOM 1096 C CA . ASP A 1 136 ? -5.160 25.512 6.524 1.00 41.25 136 ASP A CA 1
ATOM 1097 C C . ASP A 1 136 ? -6.262 26.508 6.073 1.00 41.25 136 ASP A C 1
ATOM 1099 O O . ASP A 1 136 ? -7.022 27.020 6.889 1.00 41.25 136 ASP A O 1
ATOM 1103 N N . LYS A 1 137 ? -6.377 26.820 4.773 1.00 35.53 137 LYS A N 1
ATOM 1104 C CA . LYS A 1 137 ? -7.312 27.817 4.222 1.00 35.53 137 LYS A CA 1
ATOM 1105 C C . LYS A 1 137 ? -8.304 27.277 3.187 1.00 35.53 137 LYS A C 1
ATOM 1107 O O . LYS A 1 137 ? -8.754 28.047 2.339 1.00 35.53 137 LYS A O 1
ATOM 1112 N N . GLN A 1 138 ? -8.656 25.993 3.215 1.00 37.50 138 GLN A N 1
ATOM 1113 C CA . GLN A 1 138 ? -9.742 25.468 2.370 1.00 37.50 138 GLN A CA 1
ATOM 1114 C C . GLN A 1 138 ? -10.609 24.448 3.112 1.00 37.50 138 GLN A C 1
ATOM 1116 O O . GLN A 1 138 ? -10.577 23.255 2.828 1.00 37.50 138 GLN A O 1
ATOM 1121 N N . SER A 1 139 ? -11.410 24.941 4.053 1.00 34.88 139 SER A N 1
ATOM 1122 C CA . SER A 1 139 ? -12.745 24.395 4.281 1.00 34.88 139 SER A CA 1
ATOM 1123 C C . SER A 1 139 ? -13.670 24.951 3.199 1.00 34.88 139 SER A C 1
ATOM 1125 O O . SER A 1 139 ? -13.753 26.168 3.059 1.00 34.88 139 SER A O 1
ATOM 1127 N N . GLU A 1 140 ? -14.347 24.043 2.498 1.00 37.69 140 GLU A N 1
ATOM 1128 C CA . GLU A 1 140 ? -15.576 24.280 1.731 1.00 37.69 140 GLU A CA 1
ATOM 1129 C C . GLU A 1 140 ? -15.427 25.151 0.461 1.00 37.69 140 GLU A C 1
ATOM 1131 O O . GLU A 1 140 ? -14.776 26.186 0.424 1.00 37.69 140 GLU A O 1
ATOM 1136 N N . GLU A 1 141 ? -16.020 24.678 -0.637 1.00 33.06 141 GLU A N 1
ATOM 1137 C CA . GLU A 1 141 ? -16.132 25.384 -1.923 1.00 33.06 141 GLU A CA 1
ATOM 1138 C C . GLU A 1 141 ? -14.828 25.640 -2.706 1.00 33.06 141 GLU A C 1
ATOM 1140 O O . GLU A 1 141 ? -14.365 26.761 -2.927 1.00 33.06 141 GLU A O 1
ATOM 1145 N N . ARG A 1 142 ? -14.304 24.578 -3.324 1.00 27.95 142 ARG A N 1
ATOM 1146 C CA . ARG A 1 142 ? -13.694 24.727 -4.650 1.00 27.95 142 ARG A CA 1
ATOM 1147 C C . ARG A 1 142 ? -14.157 23.592 -5.547 1.00 27.95 142 ARG A C 1
ATOM 1149 O O . ARG A 1 142 ? -13.738 22.449 -5.393 1.00 27.95 142 ARG A O 1
ATOM 1156 N N . GLY A 1 143 ? -15.064 23.937 -6.462 1.00 28.00 143 GLY A N 1
ATOM 1157 C CA . GLY A 1 143 ? -15.564 23.044 -7.496 1.00 28.00 143 GLY A CA 1
ATOM 1158 C C . GLY A 1 143 ? -14.424 22.297 -8.178 1.00 28.00 143 GLY A C 1
ATOM 1159 O O . GLY A 1 143 ? -13.388 22.890 -8.473 1.00 28.00 143 GLY A O 1
ATOM 1160 N N . VAL A 1 144 ? -14.655 20.996 -8.360 1.00 34.22 144 VAL A N 1
ATOM 1161 C CA . VAL A 1 144 ? -13.943 20.014 -9.189 1.00 34.22 144 VAL A CA 1
ATOM 1162 C C . VAL A 1 144 ? -12.840 20.636 -10.057 1.00 34.22 144 VAL A C 1
ATOM 1164 O O . VAL A 1 144 ? -12.984 20.809 -11.264 1.00 34.22 144 VAL A O 1
ATOM 1167 N N . LYS A 1 145 ? -11.692 20.951 -9.453 1.00 31.78 145 LYS A N 1
ATOM 1168 C CA . LYS A 1 145 ? -10.437 21.071 -10.189 1.00 31.78 145 LYS A CA 1
ATOM 1169 C C . LYS A 1 145 ? -9.830 19.687 -10.164 1.00 31.78 145 LYS A C 1
ATOM 1171 O O . LYS A 1 145 ? -9.157 19.332 -9.205 1.00 31.78 145 LYS A O 1
ATOM 1176 N N . SER A 1 146 ? -10.228 18.910 -11.173 1.00 34.75 146 SER A N 1
ATOM 1177 C CA . SER A 1 146 ? -9.645 17.641 -11.611 1.00 34.75 146 SER A CA 1
ATOM 1178 C C . SER A 1 146 ? -8.788 16.960 -10.543 1.00 34.75 146 SER A C 1
ATOM 1180 O O . SER A 1 146 ? -7.573 17.160 -10.482 1.00 34.75 146 SER A O 1
ATOM 1182 N N . VAL A 1 147 ? -9.426 16.102 -9.739 1.00 34.38 147 VAL A N 1
ATOM 1183 C CA . VAL A 1 147 ? -8.733 14.931 -9.187 1.00 34.38 147 VAL A CA 1
ATOM 1184 C C . VAL A 1 147 ? -7.926 14.356 -10.351 1.00 34.38 147 VAL A C 1
ATOM 1186 O O . VAL A 1 147 ? -8.524 14.213 -11.425 1.00 34.38 147 VAL A O 1
ATOM 1189 N N . PRO A 1 148 ? -6.609 14.102 -10.219 1.00 38.53 148 PRO A N 1
ATOM 1190 C CA . PRO A 1 148 ? -5.885 13.463 -11.301 1.00 38.53 148 PRO A CA 1
ATOM 1191 C C . PRO A 1 148 ? -6.688 12.216 -11.657 1.00 38.53 148 PRO A C 1
ATOM 1193 O O . PRO A 1 148 ? -6.967 11.379 -10.795 1.00 38.53 148 PRO A O 1
ATOM 1196 N N . SER A 1 149 ? -7.166 12.182 -12.903 1.00 40.28 149 SER A N 1
ATOM 1197 C CA . SER A 1 149 ? -7.754 11.002 -13.525 1.00 40.28 149 SER A CA 1
ATOM 1198 C C . SER A 1 149 ? -6.967 9.782 -13.063 1.00 40.28 149 SER A C 1
ATOM 1200 O O . SER A 1 149 ? -5.745 9.916 -12.932 1.00 40.28 149 SER A O 1
ATOM 1202 N N . LEU A 1 150 ? -7.644 8.645 -12.804 1.00 42.56 150 LEU A N 1
ATOM 1203 C CA . LEU A 1 150 ? -6.993 7.350 -12.525 1.00 42.56 150 LEU A CA 1
ATOM 1204 C C . LEU A 1 150 ? -5.631 7.324 -13.226 1.00 42.56 150 LEU A C 1
ATOM 1206 O O . LEU A 1 150 ? -5.641 7.616 -14.429 1.00 42.56 150 LEU A O 1
ATOM 1210 N N . PRO A 1 151 ? -4.503 7.081 -12.522 1.00 44.59 151 PRO A N 1
ATOM 1211 C CA . PRO A 1 151 ? -3.190 7.179 -13.142 1.00 44.59 151 PRO A CA 1
ATOM 1212 C C . PRO A 1 151 ? -3.265 6.464 -14.497 1.00 44.59 151 PRO A C 1
ATOM 1214 O O . PRO A 1 151 ? -3.714 5.312 -14.509 1.00 44.59 151 PRO A O 1
ATOM 1217 N N . PRO A 1 152 ? -2.948 7.132 -15.628 1.00 41.66 152 PRO A N 1
ATOM 1218 C CA . PRO A 1 152 ? -3.250 6.636 -16.978 1.00 41.66 152 PRO A CA 1
ATOM 1219 C C . PRO A 1 152 ? -2.524 5.341 -17.386 1.00 41.66 152 PRO A C 1
ATOM 1221 O O . PRO A 1 152 ? -2.380 5.063 -18.570 1.00 41.66 152 PRO A O 1
ATOM 1224 N N . VAL A 1 153 ? -2.036 4.546 -16.438 1.00 46.16 153 VAL A N 1
ATOM 1225 C CA . VAL A 1 153 ? -1.029 3.510 -16.655 1.00 46.16 153 VAL A CA 1
ATOM 1226 C C . VAL A 1 153 ? -1.567 2.098 -16.403 1.00 46.16 153 VAL A C 1
ATOM 1228 O O . VAL A 1 153 ? -0.860 1.129 -16.624 1.00 46.16 153 VAL A O 1
ATOM 1231 N N . LEU A 1 154 ? -2.844 1.915 -16.047 1.00 53.97 154 LEU A N 1
ATOM 1232 C CA . LEU A 1 154 ? -3.426 0.559 -16.014 1.00 53.97 154 LEU A CA 1
ATOM 1233 C C . LEU A 1 154 ? -3.594 -0.067 -17.415 1.00 53.97 154 LEU A C 1
ATOM 1235 O O . LEU A 1 154 ? -3.948 -1.234 -17.513 1.00 53.97 154 LEU A O 1
ATOM 1239 N N . ALA A 1 155 ? -3.376 0.690 -18.497 1.00 50.78 155 ALA A N 1
ATOM 1240 C CA . ALA A 1 155 ? -3.717 0.277 -19.860 1.00 50.78 155 ALA A CA 1
ATOM 1241 C C . ALA A 1 155 ? -2.528 -0.174 -20.733 1.00 50.78 155 ALA A C 1
ATOM 1243 O O . ALA A 1 155 ? -2.767 -0.642 -21.851 1.00 50.78 155 ALA A O 1
ATOM 1244 N N . SER A 1 156 ? -1.280 -0.023 -20.276 1.00 63.81 156 SER A N 1
ATOM 1245 C CA . SER A 1 156 ? -0.084 -0.203 -21.119 1.00 63.81 156 SER A CA 1
ATOM 1246 C C . SER A 1 156 ? 0.959 -1.172 -20.569 1.00 63.81 156 SER A C 1
ATOM 1248 O O . SER A 1 156 ? 2.004 -1.338 -21.196 1.00 63.81 156 SER A O 1
ATOM 1250 N N . PHE A 1 157 ? 0.710 -1.818 -19.429 1.00 75.69 157 PHE A N 1
ATOM 1251 C CA . PHE A 1 157 ? 1.646 -2.813 -18.916 1.00 75.69 157 PHE A CA 1
ATOM 1252 C C . PHE A 1 157 ? 1.461 -4.177 -19.603 1.00 75.69 157 PHE A C 1
ATOM 1254 O O . PHE A 1 157 ? 0.338 -4.512 -19.998 1.00 75.69 157 PHE A O 1
ATOM 1261 N N . PRO A 1 158 ? 2.526 -4.990 -19.732 1.00 75.44 158 PRO A N 1
ATOM 1262 C CA . PRO A 1 158 ? 2.451 -6.314 -20.357 1.00 75.44 158 PRO A CA 1
ATOM 1263 C C . PRO A 1 158 ? 1.475 -7.282 -19.668 1.00 75.44 158 PRO A C 1
ATOM 1265 O O . PRO A 1 158 ? 0.956 -8.187 -20.312 1.00 75.44 158 PRO A O 1
ATOM 1268 N N . ASP A 1 159 ? 1.209 -7.083 -18.376 1.00 80.50 159 ASP A N 1
ATOM 1269 C CA . ASP A 1 159 ? 0.305 -7.876 -17.532 1.00 80.50 159 ASP A CA 1
ATOM 1270 C C . ASP A 1 159 ? -1.126 -7.305 -17.470 1.00 80.50 159 ASP A C 1
ATOM 1272 O O . ASP A 1 159 ? -1.900 -7.636 -16.567 1.00 80.50 159 ASP A O 1
ATOM 1276 N N . THR A 1 160 ? -1.485 -6.412 -18.398 1.00 85.69 160 THR A N 1
ATOM 1277 C CA . THR A 1 160 ? -2.829 -5.827 -18.430 1.00 85.69 160 THR A CA 1
ATOM 1278 C C . THR A 1 160 ? -3.857 -6.871 -18.863 1.00 85.69 160 THR A C 1
ATOM 1280 O O . THR A 1 160 ? -3.765 -7.407 -19.966 1.00 85.69 160 THR A O 1
ATOM 1283 N N . THR A 1 161 ? -4.889 -7.087 -18.048 1.00 87.50 161 THR A N 1
ATOM 1284 C CA . THR A 1 161 ? -6.038 -7.952 -18.366 1.00 87.50 161 THR A CA 1
ATOM 1285 C C . THR A 1 161 ? -7.363 -7.217 -18.162 1.00 87.50 161 THR A C 1
ATOM 1287 O O . THR A 1 161 ? -7.405 -6.113 -17.608 1.00 87.50 161 THR A O 1
ATOM 1290 N N . THR A 1 162 ? -8.450 -7.824 -18.630 1.00 88.75 162 THR A N 1
ATOM 1291 C CA . THR A 1 162 ? -9.817 -7.347 -18.423 1.00 88.75 162 THR A CA 1
ATOM 1292 C C . THR A 1 162 ? -10.488 -8.171 -17.332 1.00 88.75 162 THR A C 1
ATOM 1294 O O . THR A 1 162 ? -10.553 -9.397 -17.406 1.00 88.75 162 THR A O 1
ATOM 1297 N N . VAL A 1 163 ? -11.027 -7.475 -16.336 1.00 90.12 163 VAL A N 1
ATOM 1298 C CA . VAL A 1 163 ? -11.864 -8.034 -15.274 1.00 90.12 163 VAL A CA 1
ATOM 1299 C C . VAL A 1 163 ? -13.289 -7.532 -15.480 1.00 90.12 163 VAL A C 1
ATOM 1301 O O . VAL A 1 163 ? -13.502 -6.351 -15.743 1.00 90.12 163 VAL A O 1
ATOM 1304 N N . ILE A 1 164 ? -14.272 -8.419 -15.376 1.00 90.56 164 ILE A N 1
ATOM 1305 C CA . ILE A 1 164 ? -15.690 -8.099 -15.529 1.00 90.56 164 ILE A CA 1
ATOM 1306 C C . ILE A 1 164 ? -16.292 -7.914 -14.137 1.00 90.56 164 ILE A C 1
ATOM 1308 O O . ILE A 1 164 ? -16.520 -8.885 -13.417 1.00 90.56 164 ILE A O 1
ATOM 1312 N N . VAL A 1 165 ? -16.576 -6.667 -13.770 1.00 90.88 165 VAL A N 1
ATOM 1313 C CA . VAL A 1 165 ? -17.161 -6.304 -12.474 1.00 90.88 165 VAL A CA 1
ATOM 1314 C C . VAL A 1 165 ? -18.629 -5.972 -12.677 1.00 90.88 165 VAL A C 1
ATOM 1316 O O . VAL A 1 165 ? -18.945 -4.990 -13.345 1.00 90.88 165 VAL A O 1
ATOM 1319 N N . ASN A 1 166 ? -19.535 -6.813 -12.174 1.00 89.81 166 ASN A N 1
ATOM 1320 C CA . ASN A 1 166 ? -20.985 -6.673 -12.389 1.00 89.81 166 ASN A CA 1
ATOM 1321 C C . ASN A 1 166 ? -21.375 -6.380 -13.854 1.00 89.81 166 ASN A C 1
ATOM 1323 O O . ASN A 1 166 ? -22.212 -5.529 -14.147 1.00 89.81 166 ASN A O 1
ATOM 1327 N N . GLY A 1 167 ? -20.737 -7.086 -14.794 1.00 86.75 167 GLY A N 1
ATOM 1328 C CA . GLY A 1 167 ? -20.977 -6.942 -16.235 1.00 86.75 167 GLY A CA 1
ATOM 1329 C C . GLY A 1 167 ? -20.228 -5.787 -16.909 1.00 86.75 167 GLY A C 1
ATOM 1330 O O . GLY A 1 167 ? -20.280 -5.674 -18.131 1.00 86.75 167 GLY A O 1
ATOM 1331 N N . VAL A 1 168 ? -19.496 -4.964 -16.154 1.00 87.88 168 VAL A N 1
ATOM 1332 C CA . VAL A 1 168 ? -18.676 -3.871 -16.687 1.00 87.88 168 VAL A CA 1
ATOM 1333 C C . VAL A 1 168 ? -17.232 -4.351 -16.877 1.00 87.88 168 VAL A C 1
ATOM 1335 O O . VAL A 1 168 ? -16.594 -4.737 -15.897 1.00 87.88 168 VAL A O 1
ATOM 1338 N N . PRO A 1 169 ? -16.683 -4.331 -18.106 1.00 88.88 169 PRO A N 1
ATOM 1339 C CA . PRO A 1 169 ? -15.287 -4.680 -18.342 1.00 88.88 169 PRO A CA 1
ATOM 1340 C C . PRO A 1 169 ? -14.364 -3.541 -17.892 1.00 88.88 169 PRO A C 1
ATOM 1342 O O . PRO A 1 169 ? -14.494 -2.399 -18.335 1.00 88.88 169 PRO A O 1
ATOM 1345 N N . ILE A 1 170 ? -13.402 -3.859 -17.030 1.00 86.88 170 ILE A N 1
ATOM 1346 C CA . ILE A 1 170 ? -12.416 -2.923 -16.487 1.00 86.88 170 ILE A CA 1
ATOM 1347 C C . ILE A 1 170 ? -11.020 -3.470 -16.776 1.00 86.88 170 ILE A C 1
ATOM 1349 O O . ILE A 1 170 ? -10.709 -4.612 -16.442 1.00 86.88 170 ILE A O 1
ATOM 1353 N N . ARG A 1 171 ? -10.164 -2.647 -17.392 1.00 85.88 171 ARG A N 1
ATOM 1354 C CA . ARG A 1 171 ? -8.756 -2.995 -17.626 1.00 85.88 171 ARG A CA 1
ATOM 1355 C C . ARG A 1 171 ? -7.928 -2.726 -16.374 1.00 85.88 171 ARG A C 1
ATOM 1357 O O . ARG A 1 171 ? -8.007 -1.637 -15.805 1.00 85.88 171 ARG A O 1
ATOM 1364 N N . VAL A 1 172 ? -7.131 -3.709 -15.969 1.00 85.50 172 VAL A N 1
ATOM 1365 C CA . VAL A 1 172 ? -6.325 -3.678 -14.743 1.00 85.50 172 VAL A CA 1
ATOM 1366 C C . VAL A 1 172 ? -4.950 -4.304 -14.980 1.00 85.50 172 VAL A C 1
ATOM 1368 O O . VAL A 1 172 ? -4.805 -5.171 -15.838 1.00 85.50 172 VAL A O 1
ATOM 1371 N N . SER A 1 173 ? -3.952 -3.912 -14.184 1.00 85.38 173 SER A N 1
ATOM 1372 C CA . SER A 1 173 ? -2.692 -4.661 -14.058 1.00 85.38 173 SER A CA 1
ATOM 1373 C C . SER A 1 173 ? -2.927 -5.853 -13.135 1.00 85.38 173 SER A C 1
ATOM 1375 O O . SER A 1 173 ? -3.277 -5.679 -11.961 1.00 85.38 173 SER A O 1
ATOM 1377 N N . ALA A 1 174 ? -2.742 -7.063 -13.663 1.00 86.62 174 ALA A N 1
ATOM 1378 C CA . ALA A 1 174 ? -2.934 -8.277 -12.886 1.00 86.62 174 ALA A CA 1
ATOM 1379 C C . ALA A 1 174 ? -1.905 -8.415 -11.764 1.00 86.62 174 ALA A C 1
ATOM 1381 O O . ALA A 1 174 ? -2.274 -8.805 -10.656 1.00 86.62 174 ALA A O 1
ATOM 1382 N N . THR A 1 175 ? -0.643 -8.040 -12.005 1.00 84.25 175 THR A N 1
ATOM 1383 C CA . THR A 1 175 ? 0.408 -8.078 -10.984 1.00 84.25 175 THR A CA 1
ATOM 1384 C C . THR A 1 175 ? 0.064 -7.154 -9.818 1.00 84.25 175 THR A C 1
ATOM 1386 O O . THR A 1 175 ? 0.160 -7.570 -8.667 1.00 84.25 175 THR A O 1
ATOM 1389 N N . THR A 1 176 ? -0.438 -5.945 -10.085 1.00 82.94 176 THR A N 1
ATOM 1390 C CA . THR A 1 176 ? -0.819 -4.993 -9.028 1.00 82.94 176 THR A CA 1
ATOM 1391 C C . THR A 1 176 ? -1.902 -5.565 -8.115 1.00 82.94 176 THR A C 1
ATOM 1393 O O . THR A 1 176 ? -1.755 -5.560 -6.894 1.00 82.94 176 THR A O 1
ATOM 1396 N N . LEU A 1 177 ? -2.974 -6.114 -8.688 1.00 86.50 177 LEU A N 1
ATOM 1397 C CA . LEU A 1 177 ? -4.050 -6.717 -7.900 1.00 86.50 177 LEU A CA 1
ATOM 1398 C C . LEU A 1 177 ? -3.591 -7.976 -7.156 1.00 86.50 177 LEU A C 1
ATOM 1400 O O . LEU A 1 177 ? -3.935 -8.158 -5.990 1.00 86.50 177 LEU A O 1
ATOM 1404 N N . ALA A 1 178 ? -2.787 -8.817 -7.806 1.00 86.81 178 ALA A N 1
ATOM 1405 C CA . ALA A 1 178 ? -2.260 -10.046 -7.227 1.00 86.81 178 ALA A CA 1
ATOM 1406 C C . ALA A 1 178 ? -1.307 -9.801 -6.048 1.00 86.81 178 ALA A C 1
ATOM 1408 O O . ALA A 1 178 ? -1.293 -10.593 -5.107 1.00 86.81 178 ALA A O 1
ATOM 1409 N N . LEU A 1 179 ? -0.535 -8.709 -6.073 1.00 83.38 179 LEU A N 1
ATOM 1410 C CA . LEU A 1 179 ? 0.304 -8.301 -4.944 1.00 83.38 179 LEU A CA 1
ATOM 1411 C C . LEU A 1 179 ? -0.555 -7.962 -3.722 1.00 83.38 179 LEU A C 1
ATOM 1413 O O . LEU A 1 179 ? -0.248 -8.364 -2.602 1.00 83.38 179 LEU A O 1
ATOM 1417 N N . HIS A 1 180 ? -1.649 -7.233 -3.923 1.00 84.25 180 HIS A N 1
ATOM 1418 C CA . HIS A 1 180 ? -2.509 -6.799 -2.826 1.00 84.25 180 HIS A CA 1
ATOM 1419 C C . HIS A 1 180 ? -3.475 -7.879 -2.332 1.00 84.25 180 HIS A C 1
ATOM 1421 O O . HIS A 1 180 ? -3.922 -7.792 -1.193 1.00 84.25 180 HIS A O 1
ATOM 1427 N N . SER A 1 181 ? -3.790 -8.882 -3.153 1.00 87.44 181 SER A N 1
ATOM 1428 C CA . SER A 1 181 ? -4.785 -9.903 -2.841 1.00 87.44 181 SER A CA 1
ATOM 1429 C C . SER A 1 181 ? -4.336 -11.300 -3.282 1.00 87.44 181 SER A C 1
ATOM 1431 O O . SER A 1 181 ? -4.262 -11.583 -4.483 1.00 87.44 181 SER A O 1
ATOM 1433 N N . PRO A 1 182 ? -4.150 -12.236 -2.332 1.00 85.44 182 PRO A N 1
ATOM 1434 C CA . PRO A 1 182 ? -3.943 -13.646 -2.652 1.00 85.44 182 PRO A CA 1
ATOM 1435 C C . PRO A 1 182 ? -5.118 -14.273 -3.418 1.00 85.44 182 PRO A C 1
ATOM 1437 O O . PRO A 1 182 ? -4.895 -15.192 -4.204 1.00 85.44 182 PRO A O 1
ATOM 1440 N N . ILE A 1 183 ? -6.342 -13.774 -3.199 1.00 89.50 183 ILE A N 1
ATOM 1441 C CA . ILE A 1 183 ? -7.569 -14.234 -3.868 1.00 89.50 183 ILE A CA 1
ATOM 1442 C C . ILE A 1 183 ? -7.556 -13.796 -5.334 1.00 89.50 183 ILE A C 1
ATOM 1444 O O . ILE A 1 183 ? -7.698 -14.615 -6.234 1.00 89.50 183 ILE A O 1
ATOM 1448 N N . LEU A 1 184 ? -7.312 -12.513 -5.601 1.00 89.38 184 LEU A N 1
ATOM 1449 C CA . LEU A 1 184 ? -7.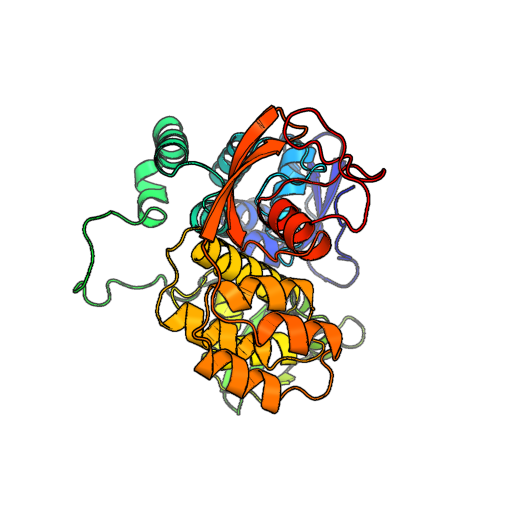209 -12.011 -6.969 1.00 89.38 184 LEU A CA 1
ATOM 1450 C C . LEU A 1 184 ? -6.010 -12.623 -7.683 1.00 89.38 184 LEU A C 1
ATOM 1452 O O . LEU A 1 184 ? -6.101 -12.900 -8.871 1.00 89.38 184 LEU A O 1
ATOM 1456 N N . ARG A 1 185 ? -4.913 -12.912 -6.973 1.00 87.62 185 ARG A N 1
ATOM 1457 C CA . ARG A 1 185 ? -3.774 -13.635 -7.544 1.00 87.62 185 ARG A CA 1
ATOM 1458 C C . ARG A 1 185 ? -4.178 -14.997 -8.100 1.00 87.62 185 ARG A C 1
ATOM 1460 O O . ARG A 1 185 ? -3.811 -15.289 -9.231 1.00 87.62 185 ARG A O 1
ATOM 1467 N N . SER A 1 186 ? -4.920 -15.813 -7.347 1.00 88.19 186 SER A N 1
ATOM 1468 C CA . SER A 1 186 ? -5.352 -17.133 -7.833 1.00 88.19 186 SER A CA 1
ATOM 1469 C C . SER A 1 186 ? -6.397 -17.047 -8.948 1.00 88.19 186 SER A C 1
ATOM 1471 O O . SER A 1 186 ? -6.483 -17.955 -9.768 1.00 88.19 186 SER A O 1
ATOM 1473 N N . MET A 1 187 ? -7.164 -15.955 -9.008 1.00 89.75 187 MET A N 1
ATOM 1474 C CA . MET A 1 187 ? -8.121 -15.706 -10.090 1.00 89.75 187 MET A CA 1
ATOM 1475 C C . MET A 1 187 ? -7.449 -15.196 -11.374 1.00 89.75 187 MET A C 1
ATOM 1477 O O . MET A 1 187 ? -7.858 -15.576 -12.467 1.00 89.75 187 MET A O 1
ATOM 1481 N N . LEU A 1 188 ? -6.447 -14.321 -11.252 1.00 88.69 188 LEU A N 1
ATOM 1482 C CA . LEU A 1 188 ? -5.792 -13.632 -12.371 1.00 88.69 188 LEU A CA 1
ATOM 1483 C C . LEU A 1 188 ? -4.616 -14.418 -12.955 1.00 88.69 188 LEU A C 1
ATOM 1485 O O . LEU A 1 188 ? -4.290 -14.228 -14.124 1.00 88.69 188 LEU A O 1
ATOM 1489 N N . PHE A 1 189 ? -3.985 -15.289 -12.165 1.00 86.88 189 PHE A N 1
ATOM 1490 C CA . PHE A 1 189 ? -2.883 -16.141 -12.600 1.00 86.88 189 PHE A CA 1
ATOM 1491 C C . PHE A 1 189 ? -3.244 -17.615 -12.403 1.00 86.88 189 PHE A C 1
ATOM 1493 O O . PHE A 1 189 ? -3.100 -18.164 -11.310 1.00 86.88 189 PHE A O 1
ATOM 1500 N N . VAL A 1 190 ? -3.676 -18.265 -13.484 1.00 83.69 190 VAL A N 1
ATOM 1501 C CA . VAL A 1 190 ? -3.968 -19.706 -13.524 1.00 83.69 190 VAL A CA 1
ATOM 1502 C C . VAL A 1 190 ? -2.811 -20.394 -14.243 1.00 83.69 190 VAL A C 1
ATOM 1504 O O . VAL A 1 190 ? -2.473 -20.018 -15.361 1.00 83.69 190 VAL A O 1
ATOM 1507 N N . ASP A 1 191 ? -2.146 -21.346 -13.583 1.00 80.50 191 ASP A N 1
ATOM 1508 C CA . ASP A 1 191 ? -0.962 -22.049 -14.110 1.00 80.50 191 ASP A CA 1
ATOM 1509 C C . ASP A 1 191 ? 0.163 -21.118 -14.611 1.00 80.50 191 ASP A C 1
ATOM 1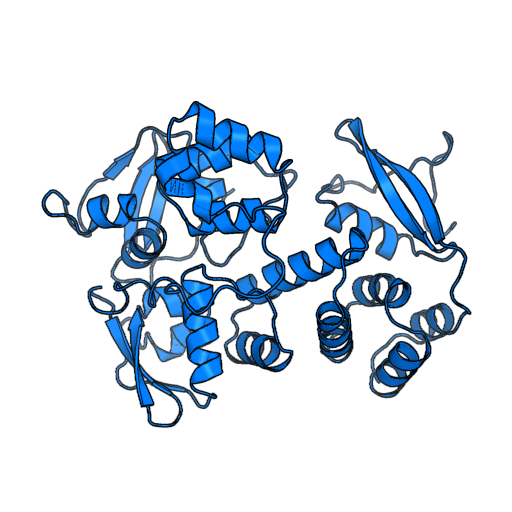511 O O . ASP A 1 191 ? 0.864 -21.414 -15.577 1.00 80.50 191 ASP A O 1
ATOM 1515 N N . LYS A 1 192 ? 0.359 -19.979 -13.927 1.00 75.06 192 LYS A N 1
ATOM 1516 C CA . LYS A 1 192 ? 1.299 -18.896 -14.299 1.00 75.06 192 LYS A CA 1
ATOM 1517 C C . LYS A 1 192 ? 0.953 -18.168 -15.607 1.00 75.06 192 LYS A C 1
ATOM 1519 O O . LYS A 1 192 ? 1.748 -17.358 -16.082 1.00 75.06 192 LYS A O 1
ATOM 1524 N N . CYS A 1 193 ? -0.227 -18.408 -16.169 1.00 81.19 193 CYS A N 1
ATOM 1525 C CA . CYS A 1 193 ? -0.761 -17.677 -17.308 1.00 81.19 193 CYS A CA 1
ATOM 1526 C C . CYS A 1 193 ? -1.794 -16.642 -16.856 1.00 81.19 193 CYS A C 1
ATOM 1528 O O . CYS A 1 193 ? -2.519 -16.839 -15.880 1.00 81.19 193 CYS A O 1
ATOM 1530 N N . LEU A 1 194 ? -1.857 -15.533 -17.592 1.00 86.19 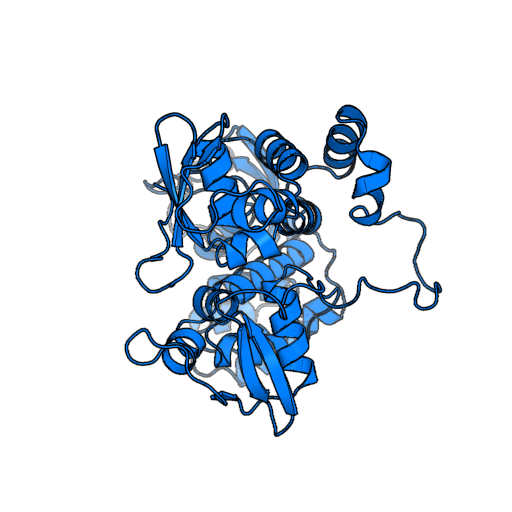194 LEU A N 1
ATOM 1531 C CA . LEU A 1 194 ? -2.816 -14.464 -17.348 1.00 86.19 194 LEU A CA 1
ATOM 1532 C C . LEU A 1 194 ? -4.226 -14.941 -17.718 1.00 86.19 194 LEU A C 1
ATOM 1534 O O . LEU A 1 194 ? -4.481 -15.306 -18.867 1.00 86.19 194 LEU A O 1
ATOM 1538 N N . ALA A 1 195 ? -5.133 -14.935 -16.747 1.00 85.81 195 ALA A N 1
ATOM 1539 C CA . ALA A 1 195 ? -6.541 -15.201 -16.985 1.00 85.81 195 ALA A CA 1
ATOM 1540 C C . ALA A 1 195 ? -7.212 -13.980 -17.632 1.00 85.81 195 ALA A C 1
ATOM 1542 O O . ALA A 1 195 ? -6.938 -12.830 -17.272 1.00 85.81 195 ALA A O 1
ATOM 1543 N N . ASN A 1 196 ? -8.122 -14.244 -18.569 1.00 80.75 196 ASN A N 1
ATOM 1544 C CA . ASN A 1 196 ? -8.956 -13.231 -19.210 1.00 80.75 196 ASN A CA 1
ATOM 1545 C C . ASN A 1 196 ? -10.391 -13.333 -18.689 1.00 80.75 196 ASN A C 1
ATOM 1547 O O . ASN A 1 196 ? -10.854 -14.421 -18.346 1.00 80.75 196 ASN A O 1
ATOM 1551 N N . ASP A 1 197 ? -11.090 -12.198 -18.659 1.00 82.00 197 ASP A N 1
ATOM 1552 C CA . ASP A 1 197 ? -12.520 -12.107 -18.345 1.00 82.00 197 ASP A CA 1
ATOM 1553 C C . ASP A 1 197 ? -12.894 -12.645 -16.954 1.00 82.00 197 ASP A C 1
ATOM 1555 O O . ASP A 1 197 ? -13.982 -13.187 -16.733 1.00 82.00 197 ASP A O 1
ATOM 1559 N N . VAL A 1 198 ? -11.988 -12.460 -15.988 1.00 89.56 198 VAL A N 1
ATOM 1560 C CA . VAL A 1 198 ? -12.221 -12.795 -14.579 1.00 89.56 198 VAL A CA 1
ATOM 1561 C C . VAL A 1 198 ? -13.437 -12.023 -14.078 1.00 89.56 198 VAL A C 1
ATOM 1563 O O . VAL A 1 198 ? -13.478 -10.798 -14.167 1.00 89.56 198 VAL A O 1
ATOM 1566 N N . LYS A 1 199 ? -14.436 -12.728 -13.544 1.00 91.88 199 LYS A N 1
ATOM 1567 C CA . LYS A 1 199 ? -15.663 -12.113 -13.027 1.00 91.88 199 LYS A CA 1
ATOM 1568 C C . LYS A 1 199 ? -15.526 -11.814 -11.542 1.00 91.88 199 LYS A C 1
ATOM 1570 O O . LYS A 1 199 ? -15.183 -12.703 -10.768 1.00 91.88 199 LYS A O 1
ATOM 1575 N N . ILE A 1 200 ? -15.836 -10.582 -11.157 1.00 90.69 200 ILE A N 1
ATOM 1576 C CA . ILE A 1 200 ? -15.907 -10.153 -9.760 1.00 90.69 200 ILE A CA 1
ATOM 1577 C C . ILE A 1 200 ? -17.321 -9.640 -9.503 1.00 90.69 200 ILE A C 1
ATOM 1579 O O . ILE A 1 200 ? -17.788 -8.715 -10.169 1.00 90.69 200 ILE A O 1
ATOM 1583 N N . ASP A 1 201 ? -17.994 -10.259 -8.538 1.00 90.00 201 ASP A N 1
ATOM 1584 C CA . ASP A 1 201 ? -19.301 -9.819 -8.058 1.00 90.00 201 ASP A CA 1
ATOM 1585 C C . ASP A 1 201 ? -19.096 -8.764 -6.966 1.00 90.00 201 ASP A C 1
ATOM 1587 O O . ASP A 1 201 ? -18.810 -9.075 -5.809 1.00 90.00 201 ASP A O 1
ATOM 1591 N N . MET A 1 202 ? -19.103 -7.497 -7.376 1.00 89.12 202 MET A N 1
ATOM 1592 C CA . MET A 1 202 ? -18.883 -6.346 -6.505 1.00 89.12 202 MET A CA 1
ATOM 1593 C C . MET A 1 202 ? -19.430 -5.085 -7.165 1.00 89.12 202 MET A C 1
ATOM 1595 O O . MET A 1 202 ? -19.401 -4.940 -8.387 1.00 89.12 202 MET A O 1
ATOM 1599 N N . ASP A 1 203 ? -19.879 -4.132 -6.351 1.00 89.25 203 ASP A N 1
ATOM 1600 C CA . ASP A 1 203 ? -20.219 -2.805 -6.847 1.00 89.25 203 ASP A CA 1
ATOM 1601 C C . ASP A 1 203 ? -19.029 -2.153 -7.578 1.00 89.25 203 ASP A C 1
ATOM 1603 O O . ASP A 1 203 ? -17.906 -2.082 -7.070 1.00 89.25 203 ASP A O 1
ATOM 1607 N N . VAL A 1 204 ? -19.293 -1.648 -8.784 1.00 87.94 204 VAL A N 1
ATOM 1608 C CA . VAL A 1 204 ? -18.267 -1.079 -9.667 1.00 87.94 204 VAL A CA 1
ATOM 1609 C C . VAL A 1 204 ? -17.579 0.124 -9.022 1.00 87.94 204 VAL A C 1
ATOM 1611 O O . VAL A 1 204 ? -16.370 0.291 -9.177 1.00 87.94 204 VAL A O 1
ATOM 1614 N N . SER A 1 205 ? -18.313 0.958 -8.278 1.00 86.88 205 SER A N 1
ATOM 1615 C CA . SER A 1 205 ? -17.730 2.132 -7.624 1.00 86.88 205 SER A CA 1
ATOM 1616 C C . SER A 1 205 ? -16.775 1.733 -6.498 1.00 86.88 205 SER A C 1
ATOM 1618 O O . SER A 1 205 ? -15.679 2.287 -6.415 1.00 86.88 205 SER A O 1
ATOM 1620 N N . ILE A 1 206 ? -17.129 0.704 -5.719 1.00 86.94 206 ILE A N 1
ATOM 1621 C CA . ILE A 1 206 ? -16.269 0.148 -4.667 1.00 86.94 206 ILE A CA 1
ATOM 1622 C C . ILE A 1 206 ? -15.006 -0.465 -5.278 1.00 86.94 206 ILE A C 1
ATOM 1624 O O . ILE A 1 206 ? -13.899 -0.186 -4.818 1.00 86.94 206 ILE A O 1
ATOM 1628 N N . PHE A 1 207 ? -15.133 -1.236 -6.360 1.00 88.38 207 PHE A N 1
ATOM 1629 C CA . PHE A 1 207 ? -13.966 -1.812 -7.029 1.00 88.38 207 PHE A CA 1
ATOM 1630 C C . PHE A 1 207 ? -13.020 -0.733 -7.586 1.00 88.38 207 PHE A C 1
ATOM 1632 O O . PHE A 1 207 ? -11.800 -0.835 -7.446 1.00 88.38 207 PHE A O 1
ATOM 1639 N N . LEU A 1 208 ? -13.561 0.347 -8.160 1.00 87.19 208 LEU A N 1
ATOM 1640 C CA . LEU A 1 208 ? -12.759 1.490 -8.610 1.00 87.19 208 LEU A CA 1
ATOM 1641 C C . LEU A 1 208 ? -12.068 2.216 -7.443 1.00 87.19 208 LEU A C 1
ATOM 1643 O O . LEU A 1 208 ? -10.926 2.656 -7.606 1.00 87.19 208 LEU A O 1
ATOM 1647 N N . SER A 1 209 ? -12.713 2.326 -6.275 1.00 84.50 209 SER A N 1
ATOM 1648 C CA . SER A 1 209 ? -12.063 2.808 -5.047 1.00 84.50 209 SER A CA 1
ATOM 1649 C C . SER A 1 209 ? -10.885 1.911 -4.659 1.00 84.50 209 SER A C 1
ATOM 1651 O O . SER A 1 209 ? -9.795 2.415 -4.402 1.00 84.50 209 SER A O 1
ATOM 1653 N N . ILE A 1 210 ? -11.049 0.587 -4.704 1.00 85.56 210 ILE A N 1
ATOM 1654 C CA . ILE A 1 210 ? -9.977 -0.377 -4.407 1.00 85.56 210 ILE A CA 1
ATOM 1655 C C . ILE A 1 210 ? -8.809 -0.247 -5.387 1.00 85.56 210 ILE A C 1
ATOM 1657 O O . ILE A 1 210 ? -7.654 -0.200 -4.965 1.00 85.56 210 ILE A O 1
ATOM 1661 N N . LEU A 1 211 ? -9.075 -0.093 -6.685 1.00 85.00 211 LEU A N 1
ATOM 1662 C CA . LEU A 1 211 ? -8.013 0.146 -7.666 1.00 85.00 211 LEU A CA 1
ATOM 1663 C C . LEU A 1 211 ? -7.225 1.422 -7.357 1.00 85.00 211 LEU A C 1
ATOM 1665 O O . LEU A 1 211 ? -5.993 1.411 -7.360 1.00 85.00 211 LEU A O 1
ATOM 1669 N N . ARG A 1 212 ? -7.923 2.512 -7.025 1.00 81.69 212 ARG A N 1
ATOM 1670 C CA . ARG A 1 212 ? -7.290 3.770 -6.604 1.00 81.69 212 ARG A CA 1
ATOM 1671 C C . ARG A 1 212 ? -6.409 3.574 -5.374 1.00 81.69 212 ARG A C 1
ATOM 1673 O O . ARG A 1 212 ? -5.308 4.113 -5.345 1.00 81.69 212 ARG A O 1
ATOM 1680 N N . LEU A 1 213 ? -6.845 2.758 -4.419 1.00 79.38 213 LEU A N 1
ATOM 1681 C CA . LEU A 1 213 ? -6.084 2.440 -3.213 1.00 79.38 213 LEU A CA 1
ATOM 1682 C C . LEU A 1 213 ? -4.799 1.676 -3.510 1.00 79.38 213 LEU A C 1
ATOM 1684 O O . LEU A 1 213 ? -3.746 2.046 -2.997 1.00 79.38 213 LEU A O 1
ATOM 1688 N N . THR A 1 214 ? -4.857 0.666 -4.380 1.00 76.81 214 THR A N 1
ATOM 1689 C CA . THR A 1 214 ? -3.651 -0.063 -4.814 1.00 76.81 214 THR A CA 1
ATOM 1690 C C . THR A 1 214 ? -2.666 0.837 -5.567 1.00 76.81 214 THR A C 1
ATOM 1692 O O . THR A 1 214 ? -1.457 0.665 -5.455 1.00 76.81 214 THR A O 1
ATOM 1695 N N . ALA A 1 215 ? -3.170 1.865 -6.258 1.00 74.50 215 ALA A N 1
ATOM 1696 C CA . ALA A 1 215 ? -2.372 2.911 -6.900 1.00 74.50 215 ALA A CA 1
ATOM 1697 C C . ALA A 1 215 ? -1.996 4.069 -5.955 1.00 74.50 215 ALA A C 1
ATOM 1699 O O . ALA A 1 215 ? -1.432 5.079 -6.378 1.00 74.50 215 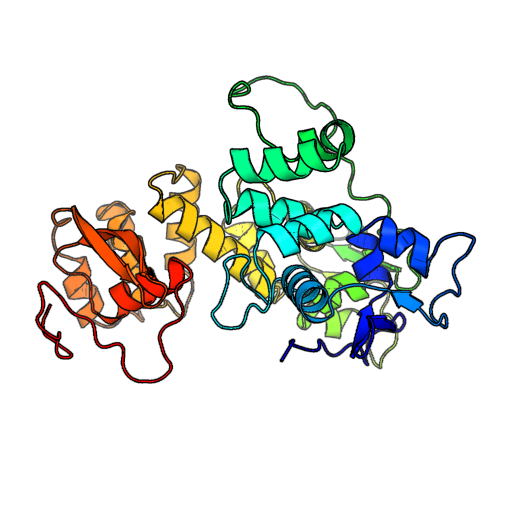ALA A O 1
ATOM 1700 N N . GLY A 1 216 ? -2.342 3.959 -4.675 1.00 71.44 216 GLY A N 1
ATOM 1701 C CA . GLY A 1 216 ? -1.908 4.896 -3.662 1.00 71.44 216 GLY A CA 1
ATOM 1702 C C . GLY A 1 216 ? -2.719 6.169 -3.473 1.00 71.44 216 GLY A C 1
ATOM 1703 O O . GLY A 1 216 ? -2.258 7.137 -2.856 1.00 71.44 216 GLY A O 1
ATOM 1704 N N . ILE A 1 217 ? -3.936 6.174 -3.997 1.00 74.31 217 ILE A N 1
ATOM 1705 C CA . ILE A 1 217 ? -4.906 7.250 -3.856 1.00 74.31 217 ILE A CA 1
ATOM 1706 C C . ILE A 1 217 ? -5.882 6.847 -2.752 1.00 74.31 217 ILE A C 1
ATOM 1708 O O . ILE A 1 217 ? -6.835 6.104 -2.979 1.00 74.31 217 ILE A O 1
ATOM 1712 N N . PHE A 1 218 ? -5.629 7.352 -1.547 1.00 71.56 218 PHE A N 1
ATOM 1713 C CA . PHE A 1 218 ? -6.510 7.159 -0.400 1.00 71.56 218 PHE A CA 1
ATOM 1714 C C . PHE A 1 218 ? -7.679 8.152 -0.440 1.00 71.56 218 PHE A C 1
ATOM 1716 O O . PHE A 1 218 ? -7.435 9.351 -0.623 1.00 71.56 218 PHE A O 1
ATOM 1723 N N . PRO A 1 219 ? -8.931 7.700 -0.257 1.00 68.62 219 PRO A N 1
ATOM 1724 C CA . PRO A 1 219 ? -10.054 8.605 -0.105 1.00 68.62 219 PRO A CA 1
ATOM 1725 C C . PRO A 1 219 ? -9.966 9.328 1.249 1.00 68.62 219 PRO A C 1
ATOM 1727 O O . PRO A 1 219 ? -9.362 8.839 2.209 1.00 68.62 219 PRO A O 1
ATOM 1730 N N . SER A 1 220 ? -10.533 10.534 1.309 1.00 64.19 220 SER A N 1
ATOM 1731 C CA . SER A 1 220 ? -10.566 11.357 2.526 1.00 64.19 220 SER A CA 1
ATOM 1732 C C . SER A 1 220 ? -11.429 10.732 3.621 1.00 64.19 220 SER A C 1
ATOM 1734 O O . SER A 1 220 ? -11.102 10.838 4.804 1.00 64.19 220 SER A O 1
ATOM 1736 N N . GLU A 1 221 ? -12.493 10.055 3.201 1.00 66.56 221 GLU A N 1
ATOM 1737 C CA . GLU A 1 221 ? -13.471 9.357 4.025 1.00 66.56 221 GLU A CA 1
ATOM 1738 C C . GLU A 1 221 ? -13.659 7.950 3.469 1.00 66.56 221 GLU A C 1
ATOM 1740 O O . GLU A 1 221 ? -13.532 7.733 2.266 1.00 66.56 221 GLU A O 1
ATOM 1745 N N . TRP A 1 222 ? -13.940 7.005 4.357 1.00 69.75 222 TRP A N 1
ATOM 1746 C CA . TRP A 1 222 ? -14.191 5.618 3.995 1.00 69.75 222 TRP A CA 1
ATOM 1747 C C . TRP A 1 222 ? -15.548 5.194 4.521 1.00 69.75 222 TRP A C 1
ATOM 1749 O O . TRP A 1 222 ? -16.027 5.700 5.536 1.00 69.75 222 TRP A O 1
ATOM 1759 N N . SER A 1 223 ? -16.139 4.213 3.861 1.00 77.06 223 SER A N 1
ATOM 1760 C CA . SER A 1 223 ? -17.358 3.558 4.317 1.00 77.06 223 SER A CA 1
ATOM 1761 C C . SER A 1 223 ? -17.072 2.145 4.828 1.00 77.06 223 SER A C 1
ATOM 1763 O O . SER A 1 223 ? -16.136 1.486 4.374 1.00 77.06 223 SER A O 1
ATOM 1765 N N . GLY A 1 224 ? -17.917 1.638 5.734 1.00 76.06 224 GLY A N 1
ATOM 1766 C CA . GLY A 1 224 ? -17.854 0.233 6.169 1.00 76.06 224 GLY A CA 1
ATOM 1767 C C . GLY A 1 224 ? -17.920 -0.751 4.992 1.00 76.06 224 GLY A C 1
ATOM 1768 O O . GLY A 1 224 ? -17.205 -1.744 4.969 1.00 76.06 224 GLY A O 1
ATOM 1769 N N . ARG A 1 225 ? -18.657 -0.400 3.929 1.00 81.62 225 ARG A N 1
ATOM 1770 C CA . ARG A 1 225 ? -18.739 -1.202 2.697 1.00 81.62 225 ARG A CA 1
ATOM 1771 C C . ARG A 1 225 ? -17.398 -1.360 1.976 1.00 81.62 225 ARG A C 1
ATOM 1773 O O . ARG A 1 225 ? -17.144 -2.411 1.400 1.00 81.62 225 ARG A O 1
ATOM 1780 N N . GLU A 1 226 ? -16.542 -0.338 1.984 1.00 83.75 226 GLU A N 1
ATOM 1781 C CA . GLU A 1 226 ? -15.206 -0.430 1.378 1.00 83.75 226 GLU A CA 1
ATOM 1782 C C . GLU A 1 226 ? -14.274 -1.313 2.216 1.00 83.75 226 GLU A C 1
ATOM 1784 O O . GLU A 1 226 ? -13.497 -2.081 1.653 1.00 83.75 226 GLU A O 1
ATOM 1789 N N . LEU A 1 227 ? -14.390 -1.260 3.548 1.00 81.69 227 LEU A N 1
ATOM 1790 C CA . LEU A 1 227 ? -13.677 -2.167 4.453 1.00 81.69 227 LEU A CA 1
ATOM 1791 C C . LEU A 1 227 ? -14.086 -3.629 4.228 1.00 81.69 227 LEU A C 1
ATOM 1793 O O . LEU A 1 227 ? -13.219 -4.491 4.066 1.00 81.69 227 LEU A O 1
ATOM 1797 N N . ASP A 1 228 ? -15.390 -3.894 4.139 1.00 83.94 228 ASP A N 1
ATOM 1798 C CA . ASP A 1 228 ? -15.926 -5.232 3.869 1.00 83.94 228 ASP A CA 1
ATOM 1799 C C . ASP A 1 228 ? -15.450 -5.760 2.515 1.00 83.94 228 ASP A C 1
ATOM 1801 O O . ASP A 1 228 ? -15.088 -6.931 2.376 1.00 83.94 228 ASP A O 1
ATOM 1805 N N . ALA A 1 229 ? -15.400 -4.888 1.508 1.00 87.50 229 ALA A N 1
ATOM 1806 C CA . ALA A 1 229 ? -14.921 -5.228 0.178 1.00 87.50 229 ALA A CA 1
ATOM 1807 C C . ALA A 1 229 ? -13.422 -5.564 0.161 1.00 87.50 229 ALA A C 1
ATOM 1809 O O . ALA A 1 229 ? -13.029 -6.545 -0.473 1.00 87.50 229 ALA A O 1
ATOM 1810 N N . LEU A 1 230 ? -12.587 -4.815 0.894 1.00 87.00 230 LEU A N 1
ATOM 1811 C CA . LEU A 1 230 ? -11.172 -5.162 1.075 1.00 87.00 230 LEU A CA 1
ATOM 1812 C C . LEU A 1 230 ? -11.019 -6.532 1.743 1.00 87.00 230 LEU A C 1
ATOM 1814 O O . LEU A 1 230 ? -10.210 -7.339 1.289 1.00 87.00 230 LEU A O 1
ATOM 1818 N N . THR A 1 231 ? -11.816 -6.820 2.774 1.00 85.50 231 THR A N 1
ATOM 1819 C CA . THR A 1 231 ? -11.822 -8.128 3.447 1.00 85.50 231 THR A CA 1
ATOM 1820 C C . THR A 1 231 ? -12.256 -9.245 2.500 1.00 85.50 231 THR A C 1
ATOM 1822 O O . THR A 1 231 ? -11.585 -10.272 2.418 1.00 85.50 231 THR A O 1
ATOM 1825 N N . THR A 1 232 ? -13.322 -9.024 1.732 1.00 87.75 232 THR A N 1
ATOM 1826 C CA . THR A 1 232 ? -13.861 -9.984 0.754 1.00 87.75 232 THR A CA 1
ATOM 1827 C C . THR A 1 232 ? -12.838 -10.318 -0.327 1.00 87.75 232 THR A C 1
ATOM 1829 O O . THR A 1 232 ? -12.693 -11.473 -0.718 1.00 87.75 232 THR A O 1
ATOM 1832 N N . LEU A 1 233 ? -12.081 -9.318 -0.780 1.00 88.44 233 LEU A N 1
ATOM 1833 C CA . LEU A 1 233 ? -10.998 -9.507 -1.738 1.00 88.44 233 LEU A CA 1
ATOM 1834 C C . LEU A 1 233 ? -9.687 -9.942 -1.077 1.00 88.44 233 LEU A C 1
ATOM 1836 O O . LEU A 1 233 ? -8.702 -10.103 -1.782 1.00 88.44 233 LEU A O 1
ATOM 1840 N N . GLY A 1 234 ? -9.614 -10.142 0.239 1.00 85.44 234 GLY A N 1
ATOM 1841 C CA . GLY A 1 234 ? -8.378 -10.546 0.914 1.00 85.44 234 GLY A CA 1
ATOM 1842 C C . GLY A 1 234 ? -7.253 -9.505 0.831 1.00 85.44 234 GLY A C 1
ATOM 1843 O O . GLY A 1 234 ? -6.080 -9.870 0.881 1.00 85.44 234 GLY A O 1
ATOM 1844 N N . ILE A 1 235 ? -7.594 -8.221 0.688 1.00 86.00 235 ILE A N 1
ATOM 1845 C CA . ILE A 1 235 ? -6.651 -7.096 0.663 1.00 86.00 235 ILE A CA 1
ATOM 1846 C C . ILE A 1 235 ? -6.398 -6.626 2.100 1.00 86.00 235 ILE A C 1
ATOM 1848 O O . ILE A 1 235 ? -6.879 -5.583 2.546 1.00 86.00 235 ILE A O 1
ATOM 1852 N N . THR A 1 236 ? -5.652 -7.430 2.856 1.00 78.69 236 THR A N 1
ATOM 1853 C CA . THR A 1 236 ? -5.436 -7.210 4.295 1.00 78.69 236 THR A CA 1
ATOM 1854 C C . THR A 1 236 ? -4.472 -6.063 4.577 1.00 78.69 236 THR A C 1
ATOM 1856 O O . THR A 1 236 ? -4.781 -5.203 5.388 1.00 78.69 236 THR A O 1
ATOM 1859 N N . GLY A 1 237 ? -3.355 -5.962 3.850 1.00 75.06 237 GLY A N 1
ATOM 1860 C CA . GLY A 1 237 ? -2.330 -4.953 4.143 1.00 75.06 237 GLY A CA 1
ATOM 1861 C C . GLY A 1 237 ? -2.814 -3.499 4.023 1.00 75.06 237 GLY A C 1
ATOM 1862 O O . GLY A 1 237 ? -2.489 -2.658 4.860 1.00 75.06 237 GLY A O 1
ATOM 1863 N N . VAL A 1 238 ? -3.649 -3.195 3.021 1.00 77.00 238 VAL A N 1
ATOM 1864 C CA . VAL A 1 238 ? -4.252 -1.853 2.870 1.00 77.00 238 VAL A CA 1
ATOM 1865 C C . VAL A 1 238 ? -5.323 -1.613 3.932 1.00 77.00 238 VAL A C 1
ATOM 1867 O O . VAL A 1 238 ? -5.383 -0.517 4.490 1.00 77.00 238 VAL A O 1
ATOM 1870 N N . ARG A 1 239 ? -6.141 -2.633 4.236 1.00 79.25 239 ARG A N 1
ATOM 1871 C CA . ARG A 1 239 ? -7.128 -2.575 5.320 1.00 79.25 239 ARG A CA 1
ATOM 1872 C C . ARG A 1 239 ? -6.429 -2.243 6.636 1.00 79.25 239 ARG A C 1
ATOM 1874 O O . ARG A 1 239 ? -6.767 -1.236 7.245 1.00 79.25 239 ARG A O 1
ATOM 1881 N N . ASP A 1 240 ? -5.414 -3.005 7.022 1.00 73.88 240 ASP A N 1
ATOM 1882 C CA . ASP A 1 240 ? -4.696 -2.846 8.289 1.00 73.88 240 ASP A CA 1
ATOM 1883 C C . ASP A 1 240 ? -4.028 -1.469 8.407 1.00 73.88 240 ASP A C 1
ATOM 1885 O O . ASP A 1 240 ? -4.176 -0.788 9.426 1.00 73.88 240 ASP A O 1
ATOM 1889 N N . ALA A 1 241 ? -3.367 -1.004 7.340 1.00 71.44 241 ALA A N 1
ATOM 1890 C CA . ALA A 1 241 ? -2.790 0.339 7.289 1.00 71.44 241 ALA A CA 1
ATOM 1891 C C . ALA A 1 241 ? -3.854 1.433 7.489 1.00 71.44 241 ALA A C 1
ATOM 1893 O O . ALA A 1 241 ? -3.630 2.425 8.188 1.00 71.44 241 ALA A O 1
ATOM 1894 N N . PHE A 1 242 ? -5.041 1.246 6.916 1.00 73.75 242 PHE A N 1
ATOM 1895 C CA . PHE A 1 242 ? -6.143 2.177 7.097 1.00 73.75 242 PHE A CA 1
ATOM 1896 C C . PHE A 1 242 ? -6.726 2.135 8.519 1.00 73.75 242 PHE A C 1
ATOM 1898 O O . PHE A 1 242 ? -6.939 3.193 9.121 1.00 73.75 242 PHE A O 1
ATOM 1905 N N . LEU A 1 243 ? -6.901 0.945 9.104 1.00 72.31 243 LEU A N 1
ATOM 1906 C CA . LEU A 1 243 ? -7.315 0.799 10.503 1.00 72.31 243 LEU A CA 1
ATOM 1907 C C . LEU A 1 243 ? -6.352 1.527 11.440 1.00 72.31 243 LEU A C 1
ATOM 1909 O O . LEU A 1 243 ? -6.788 2.231 12.351 1.00 72.31 243 LEU A O 1
ATOM 1913 N N . GLN A 1 244 ? -5.048 1.421 11.185 1.00 69.19 244 GLN A N 1
ATOM 1914 C CA . GLN A 1 244 ? -4.021 2.167 11.910 1.00 69.19 244 GLN A CA 1
ATOM 1915 C C . GLN A 1 244 ? -4.232 3.686 11.796 1.00 69.19 244 GLN A C 1
ATOM 1917 O O . GLN A 1 244 ? -4.139 4.404 12.792 1.00 69.19 244 GLN A O 1
ATOM 1922 N N . SER A 1 245 ? -4.546 4.184 10.596 1.00 68.81 245 SER A N 1
ATOM 1923 C CA . SER A 1 245 ? -4.792 5.611 10.357 1.00 68.81 245 SER A CA 1
ATOM 1924 C C . SER A 1 245 ? -6.012 6.125 11.131 1.00 68.81 245 SER A C 1
ATOM 1926 O O . SER A 1 245 ? -5.928 7.176 11.774 1.00 68.81 245 SER A O 1
ATOM 1928 N N . ILE A 1 246 ? -7.124 5.373 11.142 1.00 69.19 246 ILE A N 1
ATOM 1929 C CA . ILE A 1 246 ? -8.296 5.701 11.974 1.00 69.19 246 ILE A CA 1
ATOM 1930 C C . ILE A 1 246 ? -7.887 5.738 13.446 1.00 69.19 246 ILE A C 1
ATOM 1932 O O . ILE A 1 246 ? -8.128 6.743 14.118 1.00 69.19 246 ILE A O 1
ATOM 1936 N N . LYS A 1 247 ? -7.229 4.677 13.935 1.00 67.25 247 LYS A N 1
ATOM 1937 C CA . LYS A 1 247 ? -6.763 4.583 15.327 1.00 67.25 247 LYS A CA 1
ATOM 1938 C C . LYS A 1 247 ? -5.935 5.812 15.705 1.00 67.25 247 LYS A C 1
ATOM 1940 O O . LYS A 1 247 ? -6.192 6.440 16.727 1.00 67.25 247 LYS A O 1
ATOM 1945 N N . HIS A 1 248 ? -5.006 6.225 14.846 1.00 64.56 248 HIS A N 1
ATOM 1946 C CA . HIS A 1 248 ? -4.163 7.391 15.091 1.00 64.56 248 HIS A CA 1
ATOM 1947 C C . HIS A 1 248 ? -4.957 8.709 15.163 1.00 64.56 248 HIS A C 1
ATOM 1949 O O . HIS A 1 248 ? -4.739 9.515 16.069 1.00 64.56 248 HIS A O 1
ATOM 1955 N N . LYS A 1 249 ? -5.915 8.932 14.252 1.00 64.56 249 LYS A N 1
ATOM 1956 C CA . LYS A 1 249 ? -6.774 10.133 14.268 1.00 64.56 249 LYS A CA 1
ATOM 1957 C C . LYS A 1 249 ? -7.620 10.222 15.540 1.00 64.56 249 LYS A C 1
ATOM 1959 O O . LYS A 1 249 ? -7.786 11.315 16.087 1.00 64.56 249 LYS A O 1
ATOM 1964 N N . VAL A 1 250 ? -8.114 9.081 16.018 1.00 61.44 250 VAL A N 1
ATOM 1965 C CA . VAL A 1 250 ? -8.889 8.965 17.262 1.00 61.44 250 VAL A CA 1
ATOM 1966 C C . VAL A 1 250 ? -8.031 9.318 18.473 1.00 61.44 250 VAL A C 1
ATOM 1968 O O . VAL A 1 250 ? -8.423 10.173 19.265 1.00 61.44 250 VAL A O 1
ATOM 1971 N N . MET A 1 251 ? -6.821 8.761 18.556 1.00 57.75 251 MET A N 1
ATOM 1972 C CA . MET A 1 251 ? -5.870 9.040 19.640 1.00 57.75 251 MET A CA 1
ATOM 1973 C C . MET A 1 251 ? -5.467 10.515 19.736 1.00 57.75 251 MET A C 1
ATOM 1975 O O . MET A 1 251 ? -5.214 11.023 20.825 1.00 57.75 251 MET A O 1
ATOM 1979 N N . LEU A 1 252 ? -5.427 11.227 18.608 1.00 56.78 252 LEU A N 1
ATOM 1980 C CA . LEU A 1 252 ? -5.138 12.663 18.575 1.00 56.78 252 LEU A CA 1
ATOM 1981 C C . LEU A 1 252 ? -6.350 13.548 18.915 1.00 56.78 252 LEU A C 1
ATOM 1983 O O . LEU A 1 252 ? -6.237 14.771 18.834 1.00 56.78 252 LEU A O 1
ATOM 1987 N N . GLY A 1 253 ? -7.509 12.965 19.245 1.00 54.22 253 GLY A N 1
ATOM 1988 C CA . GLY A 1 253 ? -8.747 13.710 19.492 1.00 54.22 253 GLY A CA 1
ATOM 1989 C C . GLY A 1 253 ? -9.304 14.395 18.240 1.00 54.22 253 GLY A C 1
ATOM 1990 O O . GLY A 1 253 ? -10.072 15.344 18.344 1.00 54.22 253 GLY A O 1
ATOM 1991 N N . ARG A 1 254 ? -8.901 13.937 17.046 1.00 54.97 254 ARG A N 1
ATOM 1992 C CA . ARG A 1 254 ? -9.293 14.493 15.738 1.00 54.97 254 ARG A CA 1
ATOM 1993 C C . ARG A 1 254 ? -10.258 13.575 14.988 1.00 54.97 254 ARG A C 1
ATOM 1995 O O . ARG A 1 254 ? -10.325 13.620 13.761 1.00 54.97 254 ARG A O 1
ATOM 2002 N N . ALA A 1 255 ? -10.960 12.703 15.709 1.00 58.91 255 ALA A N 1
ATOM 2003 C CA . ALA A 1 255 ? -11.945 11.810 15.117 1.00 58.91 255 ALA A CA 1
ATOM 2004 C C . ALA A 1 255 ? -13.103 12.627 14.526 1.00 58.91 255 ALA A C 1
ATOM 2006 O O . ALA A 1 255 ? -13.784 13.354 15.252 1.00 58.91 255 ALA A O 1
ATOM 2007 N N . SER A 1 256 ? -13.333 12.498 13.217 1.00 62.94 256 SER A N 1
ATOM 2008 C CA . SER A 1 256 ? -14.564 12.986 12.591 1.00 62.94 256 SER A CA 1
ATOM 2009 C C . SER A 1 256 ? -15.752 12.108 13.000 1.00 62.94 256 SER A C 1
ATOM 2011 O O . SER A 1 256 ? -15.583 11.012 13.547 1.00 62.94 256 SER A O 1
ATOM 2013 N N . ARG A 1 257 ? -16.973 12.563 12.704 1.00 60.88 257 ARG A N 1
ATOM 2014 C CA . ARG A 1 257 ? -18.190 11.755 12.877 1.00 60.88 257 ARG A CA 1
ATOM 2015 C C . ARG A 1 257 ? -18.109 10.432 12.097 1.00 60.88 257 ARG A C 1
ATOM 2017 O O . ARG A 1 257 ? -18.566 9.408 12.596 1.00 60.88 257 ARG A O 1
ATOM 2024 N N . ASP A 1 258 ? -17.445 10.431 10.946 1.00 60.97 258 ASP A N 1
ATOM 2025 C CA . ASP A 1 258 ? -17.281 9.251 10.082 1.00 60.97 258 ASP A CA 1
ATOM 2026 C C . ASP A 1 258 ? -16.283 8.249 10.671 1.00 60.97 258 ASP A C 1
ATOM 2028 O O . ASP A 1 258 ? -16.475 7.039 10.563 1.00 60.97 258 ASP A O 1
ATOM 2032 N N . CYS A 1 259 ? -15.265 8.731 11.399 1.00 64.25 259 CYS A N 1
ATOM 2033 C CA . CYS A 1 259 ? -14.361 7.860 12.155 1.00 64.25 259 CYS A CA 1
ATOM 2034 C C . CYS A 1 259 ? -15.127 7.046 13.210 1.00 64.25 259 CYS A C 1
ATOM 2036 O O . CYS A 1 259 ? -14.836 5.866 13.383 1.00 64.25 259 CYS A O 1
ATOM 2038 N N . LYS A 1 260 ? -16.133 7.640 13.874 1.00 65.06 260 LYS A N 1
ATOM 2039 C CA . LYS A 1 260 ? -16.976 6.928 14.852 1.00 65.06 260 LYS A CA 1
ATOM 2040 C C . LYS A 1 260 ? -17.812 5.824 14.198 1.00 65.06 260 LYS A C 1
ATOM 2042 O O . LYS A 1 260 ? -17.845 4.709 14.708 1.00 65.06 260 LYS A O 1
ATOM 2047 N N . GLN A 1 261 ? -18.444 6.103 13.056 1.00 69.25 261 GLN A N 1
ATOM 2048 C CA . GLN A 1 261 ? -19.238 5.099 12.334 1.00 69.25 261 GLN A CA 1
ATOM 2049 C C . GLN A 1 261 ? -18.380 3.928 11.839 1.00 69.25 261 GLN A C 1
ATOM 2051 O O . GLN A 1 261 ? -18.782 2.774 11.968 1.00 69.25 261 GLN A O 1
ATOM 2056 N N . LEU A 1 262 ? -17.176 4.209 11.336 1.00 71.06 262 LEU A N 1
ATOM 2057 C CA . LEU A 1 262 ? -16.219 3.172 10.943 1.00 71.06 262 LEU A CA 1
ATOM 2058 C C . LEU A 1 262 ? -15.729 2.355 12.141 1.00 71.06 262 LEU A C 1
ATOM 2060 O O . LEU A 1 262 ? -15.603 1.142 12.040 1.00 71.06 262 LEU A O 1
ATOM 2064 N N . MET A 1 263 ? -15.485 2.988 13.290 1.00 69.25 263 MET A N 1
ATOM 2065 C CA . MET A 1 263 ? -15.127 2.267 14.515 1.00 69.25 263 MET A CA 1
ATOM 2066 C C . MET A 1 263 ? -16.234 1.316 14.967 1.00 69.25 263 MET A C 1
ATOM 2068 O O . MET A 1 263 ? -15.938 0.181 15.327 1.00 69.25 263 MET A O 1
ATOM 2072 N N . LEU A 1 264 ? -17.495 1.748 14.918 1.00 68.81 264 LEU A N 1
ATOM 2073 C CA . LEU A 1 264 ? -18.638 0.884 15.220 1.00 68.81 264 LEU A CA 1
ATOM 2074 C C . LEU A 1 264 ? -18.738 -0.285 14.238 1.00 68.81 264 LEU A C 1
ATOM 2076 O O . LEU A 1 264 ? -18.990 -1.407 14.663 1.00 68.81 264 LEU A O 1
ATOM 2080 N N . HIS A 1 265 ? -18.493 -0.041 12.948 1.00 73.75 265 HIS A N 1
ATOM 2081 C CA . HIS A 1 265 ? -18.431 -1.094 11.929 1.00 73.75 265 HIS A CA 1
ATOM 2082 C C . HIS A 1 265 ? -17.359 -2.140 12.260 1.00 73.75 265 HIS A C 1
ATOM 2084 O O . HIS A 1 265 ? -17.637 -3.334 12.264 1.00 73.75 265 HIS A O 1
ATOM 2090 N N . LEU A 1 266 ? -16.160 -1.694 12.642 1.00 68.94 266 LEU A N 1
ATOM 2091 C CA . LEU A 1 266 ? -15.050 -2.572 13.028 1.00 68.94 266 LEU A CA 1
ATOM 2092 C C . LEU A 1 266 ? -15.327 -3.363 14.303 1.00 68.94 266 LEU A C 1
ATOM 2094 O O . LEU A 1 266 ? -14.911 -4.511 14.413 1.00 68.94 266 LEU A O 1
ATOM 2098 N N . LEU A 1 267 ? -16.047 -2.772 15.259 1.00 66.06 267 LEU A N 1
ATOM 2099 C CA . LEU A 1 267 ? -16.458 -3.464 16.480 1.00 66.06 267 LEU A CA 1
ATOM 2100 C C . LEU A 1 267 ? -17.455 -4.606 16.219 1.00 66.06 267 LEU A C 1
ATOM 2102 O O . LEU A 1 267 ? -17.635 -5.463 17.081 1.00 66.06 267 LEU A O 1
ATOM 2106 N N . LYS A 1 268 ? -18.083 -4.641 15.040 1.00 68.38 268 LYS A N 1
ATOM 2107 C CA . LYS A 1 268 ? -18.966 -5.733 14.613 1.00 68.38 268 LYS A CA 1
ATOM 2108 C C . LYS A 1 268 ? -18.226 -6.834 13.840 1.00 68.38 268 LYS A C 1
ATOM 2110 O O . LYS A 1 268 ? -18.793 -7.906 13.633 1.00 68.38 268 LYS A O 1
ATOM 2115 N N . GLU A 1 269 ? -16.974 -6.613 13.428 1.00 67.19 269 GLU A N 1
ATOM 2116 C CA . GLU A 1 269 ? -16.170 -7.634 12.749 1.00 67.19 269 GLU A CA 1
ATOM 2117 C C . GLU A 1 269 ? -15.663 -8.697 13.744 1.00 67.19 269 GLU A C 1
ATOM 2119 O O . GLU A 1 269 ? -15.218 -8.393 14.850 1.00 67.19 269 GLU A O 1
ATOM 2124 N N . LYS A 1 270 ? -15.703 -9.975 13.345 1.00 60.75 270 LYS A N 1
ATOM 2125 C CA . LYS A 1 270 ? -15.211 -11.108 14.149 1.00 60.75 270 LYS A CA 1
ATOM 2126 C C . LYS A 1 270 ? -13.937 -11.713 13.530 1.00 60.75 270 LYS A C 1
ATOM 2128 O O . LYS A 1 270 ? -13.889 -11.842 12.307 1.00 60.75 270 LYS A O 1
ATOM 2133 N N . PRO A 1 271 ? -12.950 -12.170 14.332 1.00 57.91 271 PRO A N 1
ATOM 2134 C CA . PRO A 1 271 ? -12.883 -12.105 15.792 1.00 57.91 271 PRO A CA 1
ATOM 2135 C C . PRO A 1 271 ? -12.418 -10.730 16.283 1.00 57.91 271 PRO A C 1
ATOM 2137 O O . PRO A 1 271 ? -11.523 -10.110 15.712 1.00 57.91 271 PRO A O 1
ATOM 2140 N N . LEU A 1 272 ? -13.022 -10.281 17.377 1.00 62.41 272 LEU A N 1
ATOM 2141 C CA . LEU A 1 272 ? -12.812 -8.944 17.901 1.00 62.41 272 LEU A CA 1
ATOM 2142 C C . LEU A 1 272 ? -11.646 -8.928 18.891 1.00 62.41 272 LEU A C 1
ATOM 2144 O O . LEU A 1 272 ? -11.666 -9.620 19.909 1.00 62.41 272 LEU A O 1
ATOM 2148 N N . ASP A 1 273 ? -10.611 -8.149 18.586 1.00 64.25 273 ASP A N 1
ATOM 2149 C CA . ASP A 1 273 ? -9.446 -8.025 19.454 1.00 64.25 273 ASP A CA 1
ATOM 2150 C C . ASP A 1 273 ? -9.792 -7.222 20.720 1.00 64.25 273 ASP A C 1
ATOM 2152 O O . ASP A 1 273 ? -10.053 -6.020 20.652 1.00 64.25 273 ASP A O 1
ATOM 2156 N N . VAL A 1 274 ? -9.744 -7.874 21.886 1.00 63.25 274 VAL A N 1
ATOM 2157 C CA . VAL A 1 274 ? -10.103 -7.293 23.196 1.00 63.25 274 VAL A CA 1
ATOM 2158 C C . VAL A 1 274 ? -9.370 -5.979 23.470 1.00 63.25 274 VAL A C 1
ATOM 2160 O O . VAL A 1 274 ? -9.976 -5.016 23.925 1.00 63.25 274 VAL A O 1
ATOM 2163 N N . GLY A 1 275 ? -8.079 -5.903 23.137 1.00 61.91 275 GLY A N 1
ATOM 2164 C CA . GLY A 1 275 ? -7.307 -4.675 23.353 1.00 61.91 275 GLY A CA 1
ATOM 2165 C C . GLY A 1 275 ? -7.707 -3.536 22.412 1.00 61.91 275 GLY A C 1
ATOM 2166 O O . GLY A 1 275 ? -7.659 -2.370 22.796 1.00 61.91 275 GLY A O 1
ATOM 2167 N N . THR A 1 276 ? -8.152 -3.868 21.197 1.00 63.78 276 THR A N 1
ATOM 2168 C CA . THR A 1 276 ? -8.754 -2.892 20.287 1.00 63.78 276 THR A CA 1
ATOM 2169 C C . THR A 1 276 ? -10.072 -2.381 20.854 1.00 63.78 276 THR A C 1
ATOM 2171 O O . THR A 1 276 ? -10.299 -1.177 20.895 1.00 63.78 276 THR A O 1
ATOM 2174 N N . LEU A 1 277 ? -10.902 -3.275 21.379 1.00 67.31 277 LEU A N 1
ATOM 2175 C CA . LEU A 1 277 ? -12.193 -2.930 21.951 1.00 67.31 277 LEU A CA 1
ATOM 2176 C C . LEU A 1 277 ? -12.092 -2.065 23.217 1.00 67.31 277 LEU A C 1
ATOM 2178 O O . LEU A 1 277 ? -12.792 -1.058 23.323 1.00 67.31 277 LEU A O 1
ATOM 2182 N N . GLU A 1 278 ? -11.182 -2.402 24.134 1.00 65.50 278 GLU A N 1
ATOM 2183 C CA . GLU A 1 278 ? -10.911 -1.595 25.330 1.00 65.50 278 GLU A CA 1
ATOM 2184 C C . GLU A 1 278 ? -10.492 -0.172 24.956 1.00 65.50 278 GLU A C 1
ATOM 2186 O O . GLU A 1 278 ? -10.986 0.786 25.548 1.00 65.50 278 GLU A O 1
ATOM 2191 N N . LEU A 1 279 ? -9.666 -0.001 23.919 1.00 63.44 279 LEU A N 1
ATOM 2192 C CA . LEU A 1 279 ? -9.265 1.336 23.506 1.00 63.44 279 LEU A CA 1
ATOM 2193 C C . LEU A 1 279 ? -10.390 2.104 22.815 1.00 63.44 279 LEU A C 1
ATOM 2195 O O . LEU A 1 279 ? -10.591 3.277 23.119 1.00 63.44 279 LEU A O 1
ATOM 2199 N N . LEU A 1 280 ? -11.135 1.468 21.906 1.00 64.00 280 LEU A N 1
ATOM 2200 C CA . LEU A 1 280 ? -12.223 2.130 21.180 1.00 64.00 280 LEU A CA 1
ATOM 2201 C C . LEU A 1 280 ? -13.386 2.517 22.114 1.00 64.00 280 LEU A C 1
ATOM 2203 O O . LEU A 1 280 ? -14.023 3.545 21.881 1.00 64.00 280 LEU A O 1
ATOM 2207 N N . SER A 1 281 ? -13.608 1.773 23.206 1.00 65.06 281 SER A N 1
ATOM 2208 C CA . SER A 1 281 ? -14.646 2.075 24.205 1.00 65.06 281 SER A CA 1
ATOM 2209 C C . SER A 1 281 ? -14.501 3.455 24.858 1.00 65.06 281 SER A C 1
ATOM 2211 O O . SER A 1 281 ? -15.497 4.089 25.187 1.00 65.06 281 SER A O 1
ATOM 2213 N N . GLY A 1 282 ? -13.275 3.981 24.967 1.00 63.38 282 GLY A N 1
ATOM 2214 C CA . GLY A 1 282 ? -13.015 5.325 25.495 1.00 63.38 282 GLY A CA 1
ATOM 2215 C C . GLY A 1 282 ? -13.394 6.478 24.551 1.00 63.38 282 GLY A C 1
ATOM 2216 O O . GLY A 1 282 ? -13.301 7.649 24.943 1.00 63.38 282 GLY A O 1
ATOM 2217 N N . TYR A 1 283 ? -13.785 6.177 23.308 1.00 62.00 283 TYR A N 1
ATOM 2218 C CA . TYR A 1 283 ? -14.045 7.160 22.246 1.00 62.00 283 TYR A CA 1
ATOM 2219 C C . TYR A 1 283 ? -15.429 7.033 21.595 1.00 62.00 283 TYR A C 1
ATOM 2221 O O . TYR A 1 283 ? -15.834 7.932 20.851 1.00 62.00 283 TYR A O 1
ATOM 2229 N N . VAL A 1 284 ? -16.145 5.945 21.873 1.00 63.41 284 VAL A N 1
ATOM 2230 C CA . VAL A 1 284 ? -17.513 5.681 21.412 1.00 63.41 284 VAL A CA 1
ATOM 2231 C C . VAL A 1 284 ? -18.484 5.960 22.560 1.00 63.41 284 VAL A C 1
ATOM 2233 O O . VAL A 1 284 ? -18.147 5.756 23.726 1.00 63.41 284 VAL A O 1
ATOM 2236 N N . ASP A 1 285 ? -19.680 6.460 22.251 1.00 67.50 285 ASP A N 1
ATOM 2237 C CA . ASP A 1 285 ? -20.686 6.718 23.280 1.00 67.50 285 ASP A CA 1
ATOM 2238 C C . ASP A 1 285 ? -21.172 5.402 23.905 1.00 67.50 285 ASP A C 1
ATOM 2240 O O . ASP A 1 285 ? -21.410 4.417 23.208 1.00 67.50 285 ASP A O 1
ATOM 2244 N N . LYS A 1 286 ? -21.359 5.387 25.233 1.00 68.44 286 LYS A N 1
ATOM 2245 C CA . LYS A 1 286 ? -21.698 4.169 25.995 1.00 68.44 286 LYS A CA 1
ATOM 2246 C C . LYS A 1 286 ? -22.907 3.420 25.427 1.00 68.44 286 LYS A C 1
ATOM 2248 O O . LYS A 1 286 ? -22.890 2.202 25.344 1.00 68.44 286 LYS A O 1
ATOM 2253 N N . LYS A 1 287 ? -23.924 4.158 24.980 1.00 69.81 287 LYS A N 1
ATOM 2254 C CA . LYS A 1 287 ? -25.128 3.588 24.365 1.00 69.81 287 LYS A CA 1
ATOM 2255 C C . LYS A 1 287 ? -24.817 2.822 23.072 1.00 69.81 287 LYS A C 1
ATOM 2257 O O . LYS A 1 287 ? -25.337 1.733 22.876 1.00 69.81 287 LYS A O 1
ATOM 2262 N N . GLU A 1 288 ? -23.974 3.385 22.210 1.00 67.81 288 GLU A N 1
ATOM 2263 C CA . GLU A 1 288 ? -23.584 2.757 20.941 1.00 67.81 288 GLU A CA 1
ATOM 2264 C C . GLU A 1 288 ? -22.679 1.544 21.192 1.00 67.81 288 GLU A C 1
ATOM 2266 O O . GLU A 1 288 ? -22.800 0.520 20.523 1.00 67.81 288 GLU A O 1
ATOM 2271 N N . LEU A 1 289 ? -21.801 1.635 22.196 1.00 68.31 289 LEU A N 1
ATOM 2272 C CA . LEU A 1 289 ? -20.986 0.511 22.640 1.00 68.31 289 LEU A CA 1
ATOM 2273 C C . LEU A 1 289 ? -21.869 -0.636 23.149 1.00 68.31 289 LEU A C 1
ATOM 2275 O O . LEU A 1 289 ? -21.701 -1.763 22.698 1.00 68.31 289 LEU A O 1
ATOM 2279 N N . ASP A 1 290 ? -22.838 -0.355 24.022 1.00 69.88 290 ASP A N 1
ATOM 2280 C CA . ASP A 1 290 ? -23.769 -1.355 24.557 1.00 69.88 290 ASP A CA 1
ATOM 2281 C C . ASP A 1 290 ? -24.563 -2.057 23.434 1.00 69.88 290 ASP A C 1
ATOM 2283 O O . ASP A 1 290 ? -24.726 -3.277 23.469 1.00 69.88 290 ASP A O 1
ATOM 2287 N N . GLU A 1 291 ? -24.988 -1.321 22.399 1.00 70.44 291 GLU A N 1
ATOM 2288 C CA . GLU A 1 291 ? -25.642 -1.885 21.206 1.00 70.44 291 GLU A CA 1
ATOM 2289 C C . GLU A 1 291 ? -24.732 -2.885 20.467 1.00 70.44 291 GLU A C 1
ATOM 2291 O O . GLU A 1 291 ? -25.166 -3.993 20.145 1.00 70.44 291 GLU A O 1
ATOM 2296 N N . VAL A 1 292 ? -23.450 -2.561 20.265 1.00 66.44 292 VAL A N 1
ATOM 2297 C CA . VAL A 1 292 ? -22.493 -3.487 19.629 1.00 66.44 292 VAL A CA 1
ATOM 2298 C C . VAL A 1 292 ? -22.183 -4.694 20.524 1.00 66.44 292 VAL A C 1
ATOM 2300 O O . VAL A 1 292 ? -22.092 -5.827 20.049 1.00 66.44 292 VAL A O 1
ATOM 2303 N N . MET A 1 293 ? -22.073 -4.489 21.837 1.00 66.50 293 MET A N 1
ATOM 2304 C CA . MET A 1 293 ? -21.801 -5.560 22.805 1.00 66.50 293 MET A CA 1
ATOM 2305 C C . MET A 1 293 ? -22.944 -6.583 22.901 1.00 66.50 293 MET A C 1
ATOM 2307 O O . MET A 1 293 ? -22.693 -7.747 23.237 1.00 66.50 293 MET A O 1
ATOM 2311 N N . MET A 1 294 ? -24.180 -6.164 22.607 1.00 67.88 294 MET A N 1
ATOM 2312 C CA . MET A 1 294 ? -25.352 -7.040 22.516 1.00 67.88 294 MET A CA 1
ATOM 2313 C C . MET A 1 294 ? -25.343 -7.904 21.248 1.00 67.88 294 MET A C 1
ATOM 2315 O O . MET A 1 294 ? -25.783 -9.051 21.294 1.00 67.88 294 MET A O 1
ATOM 2319 N N . GLU A 1 295 ? -24.811 -7.390 20.137 1.00 66.06 295 GLU A N 1
ATOM 2320 C CA . GLU A 1 295 ? -24.668 -8.135 18.877 1.00 66.06 295 GLU A CA 1
ATOM 2321 C C . GLU A 1 295 ? -23.470 -9.111 18.904 1.00 66.06 295 GLU A C 1
ATOM 2323 O O . GLU A 1 295 ? -23.478 -10.151 18.238 1.00 66.06 295 GLU A O 1
ATOM 2328 N N . CYS A 1 296 ? -22.449 -8.828 19.718 1.00 61.47 296 CYS A N 1
ATOM 2329 C CA . CYS A 1 296 ? -21.242 -9.644 19.827 1.00 61.47 296 CYS A CA 1
ATOM 2330 C C . CYS A 1 296 ? -21.363 -10.766 20.885 1.00 61.47 296 CYS A C 1
ATOM 2332 O O . CYS A 1 296 ? -21.244 -10.564 22.101 1.00 61.47 296 CYS A O 1
ATOM 2334 N N . THR A 1 297 ? -21.535 -12.001 20.404 1.00 59.31 297 THR A N 1
ATOM 2335 C CA . THR A 1 297 ? -21.625 -13.224 21.230 1.00 59.31 297 THR A CA 1
ATOM 2336 C C . THR A 1 297 ? -20.291 -13.695 21.809 1.00 59.31 297 THR A C 1
ATOM 2338 O O . THR A 1 297 ? -20.290 -14.389 22.821 1.00 59.31 297 THR A O 1
ATOM 2341 N N . ASP A 1 298 ? -19.166 -13.300 21.207 1.00 63.06 298 ASP A N 1
ATOM 2342 C CA . ASP A 1 298 ? -17.861 -13.950 21.433 1.00 63.06 298 ASP A CA 1
ATOM 2343 C C . ASP A 1 298 ? -16.936 -13.154 22.367 1.00 63.06 298 ASP A C 1
ATOM 2345 O O . ASP A 1 298 ? -15.746 -13.441 22.474 1.00 63.06 298 ASP A O 1
ATOM 2349 N N . ILE A 1 299 ? -17.466 -12.126 23.035 1.00 63.06 299 ILE A N 1
ATOM 2350 C CA . ILE A 1 299 ? -16.672 -11.279 23.928 1.00 63.06 299 ILE A CA 1
ATOM 2351 C C . ILE A 1 299 ? -16.573 -11.945 25.305 1.00 63.06 299 ILE A C 1
ATOM 2353 O O . ILE A 1 299 ? -17.619 -12.258 25.890 1.00 63.06 299 ILE A O 1
ATOM 2357 N N . PRO A 1 300 ? -15.354 -12.110 25.852 1.00 65.25 300 PRO A N 1
ATOM 2358 C CA . PRO A 1 300 ? -15.155 -12.639 27.193 1.00 65.25 300 PRO A CA 1
ATOM 2359 C C . PRO A 1 300 ? -15.974 -11.876 28.261 1.00 65.25 300 PRO A C 1
ATOM 2361 O O . PRO A 1 300 ? -16.085 -10.644 28.204 1.00 65.25 300 PRO A O 1
ATOM 2364 N N . PRO A 1 301 ? -16.596 -12.578 29.226 1.00 63.72 301 PRO A N 1
ATOM 2365 C CA . PRO A 1 301 ? -17.506 -11.972 30.202 1.00 63.72 301 PRO A CA 1
ATOM 2366 C C . PRO A 1 301 ? -16.829 -10.940 31.120 1.00 63.72 301 PRO A C 1
ATOM 2368 O O . PRO A 1 301 ? -17.463 -9.964 31.510 1.00 63.72 301 PRO A O 1
ATOM 2371 N N . ASP A 1 302 ? -15.541 -11.116 31.405 1.00 62.72 302 ASP A N 1
ATOM 2372 C CA . ASP A 1 302 ? -14.669 -10.197 32.144 1.00 62.72 302 ASP A CA 1
ATOM 2373 C C . ASP A 1 302 ? -14.501 -8.843 31.432 1.00 62.72 302 ASP A C 1
ATOM 2375 O O . ASP A 1 302 ? -14.619 -7.781 32.054 1.00 62.72 302 ASP A O 1
ATOM 2379 N N . VAL A 1 303 ? -14.336 -8.872 30.109 1.00 62.72 303 VAL A N 1
ATOM 2380 C CA . VAL A 1 303 ? -14.255 -7.675 29.260 1.00 62.72 303 VAL A CA 1
ATOM 2381 C C . VAL A 1 303 ? -15.601 -6.946 29.246 1.00 62.72 303 VAL A C 1
ATOM 2383 O O . VAL A 1 303 ? -15.653 -5.738 29.481 1.00 62.72 303 VAL A O 1
ATOM 2386 N N . LYS A 1 304 ? -16.712 -7.687 29.091 1.00 63.88 304 LYS A N 1
ATOM 2387 C CA . LYS A 1 304 ? -18.085 -7.148 29.187 1.00 63.88 304 LYS A CA 1
ATOM 2388 C C . LYS A 1 304 ? -18.328 -6.401 30.503 1.00 63.88 304 LYS A C 1
ATOM 2390 O O . LYS A 1 304 ? -18.872 -5.299 30.486 1.00 63.88 304 LYS A O 1
ATOM 2395 N N . THR A 1 305 ? -17.889 -6.952 31.635 1.00 62.09 305 THR A N 1
ATOM 2396 C CA . THR A 1 305 ? -18.036 -6.294 32.945 1.00 62.09 305 THR A CA 1
ATOM 2397 C C . THR A 1 305 ? -17.197 -5.028 33.112 1.00 62.09 305 THR A C 1
ATOM 2399 O O . THR A 1 305 ? -17.632 -4.111 33.808 1.00 62.09 305 THR A O 1
ATOM 2402 N N . ASN A 1 306 ? -16.019 -4.940 32.489 1.00 62.62 306 ASN A N 1
ATOM 2403 C CA . ASN A 1 306 ? -15.176 -3.745 32.580 1.00 62.62 306 ASN A CA 1
ATOM 2404 C C . ASN A 1 306 ? -15.714 -2.580 31.741 1.00 62.62 306 ASN A C 1
ATOM 2406 O O . ASN A 1 306 ? -15.670 -1.441 32.194 1.00 62.62 306 ASN A O 1
ATOM 2410 N N . LEU A 1 307 ? -16.300 -2.862 30.579 1.00 60.22 307 LEU A N 1
ATOM 2411 C CA . LEU A 1 307 ? -16.869 -1.845 29.683 1.00 60.22 307 LEU A CA 1
ATOM 2412 C C . LEU A 1 307 ? -18.216 -1.298 30.163 1.00 60.22 307 LEU A C 1
ATOM 2414 O O . LEU A 1 307 ? -18.572 -0.164 29.859 1.00 60.22 307 LEU A O 1
ATOM 2418 N N . ALA A 1 308 ? -18.962 -2.089 30.939 1.00 58.00 308 ALA A N 1
ATOM 2419 C CA . ALA A 1 308 ? -20.245 -1.684 31.509 1.00 58.00 308 ALA A CA 1
ATOM 2420 C C . ALA A 1 308 ? -20.117 -0.613 32.614 1.00 58.00 308 ALA A C 1
ATOM 2422 O O . ALA A 1 308 ? -21.125 -0.033 33.041 1.00 58.00 308 ALA A O 1
ATOM 2423 N N . LYS A 1 309 ? -18.898 -0.313 33.082 1.00 59.47 309 LYS A N 1
ATOM 2424 C CA . LYS A 1 309 ? -18.628 0.750 34.062 1.00 59.47 309 LYS A CA 1
ATOM 2425 C C . LYS A 1 309 ? -18.931 2.138 33.454 1.00 59.47 309 LYS A C 1
ATOM 2427 O O . LYS A 1 309 ? -19.011 2.287 32.234 1.00 59.47 309 LYS A O 1
ATOM 2432 N N . PRO A 1 310 ? -19.296 3.157 34.251 1.00 54.69 310 PRO A N 1
ATOM 2433 C CA . PRO A 1 310 ? -19.505 4.515 33.732 1.00 54.69 310 PRO A CA 1
ATOM 2434 C C . PRO A 1 310 ? -18.218 5.058 33.080 1.00 54.69 310 PRO A C 1
ATOM 2436 O O . PRO A 1 310 ? -17.141 4.610 33.465 1.00 54.69 310 PRO A O 1
ATOM 2439 N N . PRO A 1 311 ? -18.304 5.992 32.107 1.00 52.50 311 PRO A N 1
ATOM 2440 C CA . PRO A 1 311 ? -17.121 6.579 31.485 1.00 52.50 311 PRO A CA 1
ATOM 2441 C C . PRO A 1 311 ? -16.262 7.236 32.567 1.00 52.50 311 PRO A C 1
ATOM 2443 O O . PRO A 1 311 ? -16.675 8.202 33.206 1.00 52.50 311 PRO A O 1
ATOM 2446 N N . GLU A 1 312 ? -15.102 6.640 32.812 1.00 59.19 312 GLU A N 1
ATOM 2447 C CA . GLU A 1 312 ? -14.195 7.059 33.871 1.00 59.19 312 GLU A CA 1
ATOM 2448 C C . GLU A 1 312 ? -13.418 8.319 33.483 1.00 59.19 312 GLU A C 1
ATOM 2450 O O . GLU A 1 312 ? -13.303 8.675 32.304 1.00 59.19 312 GLU A O 1
ATOM 2455 N N . GLU A 1 313 ? -12.875 9.000 34.493 1.00 58.34 313 GLU A N 1
ATOM 2456 C CA . GLU A 1 313 ? -12.021 10.167 34.296 1.00 58.34 313 GLU A CA 1
ATOM 2457 C C . GLU A 1 313 ? -10.846 9.822 33.366 1.00 58.34 313 GLU A C 1
ATOM 2459 O O . GLU A 1 313 ? -10.158 8.809 33.521 1.00 58.34 313 GLU A O 1
ATOM 2464 N N . LYS A 1 314 ? -10.637 10.672 32.354 1.00 62.62 314 LYS A N 1
ATOM 2465 C CA . LYS A 1 314 ? -9.507 10.561 31.430 1.00 62.62 314 LYS A CA 1
ATOM 2466 C C . LYS A 1 314 ? -8.293 11.236 32.052 1.00 62.62 314 LYS A C 1
ATOM 2468 O O . LYS A 1 314 ? -8.335 12.426 32.363 1.00 62.62 314 LYS A O 1
ATOM 2473 N N . PHE A 1 315 ? -7.196 10.498 32.161 1.00 65.19 315 PHE A N 1
ATOM 2474 C CA . PHE A 1 315 ? -5.928 10.997 32.679 1.00 65.19 315 PHE A CA 1
ATOM 2475 C C . PHE A 1 315 ? -4.894 11.129 31.563 1.00 65.19 315 PHE A C 1
ATOM 2477 O O . PHE A 1 315 ? -4.896 10.377 30.587 1.00 65.19 315 PHE A O 1
ATOM 2484 N N . HIS A 1 316 ? -3.976 12.077 31.744 1.00 67.38 316 HIS A N 1
ATOM 2485 C CA . HIS A 1 316 ? -2.768 12.180 30.936 1.00 67.38 316 HIS A CA 1
ATOM 2486 C C . HIS A 1 316 ? -1.626 11.475 31.655 1.00 67.38 316 HIS A C 1
ATOM 2488 O O . HIS A 1 316 ? -1.295 11.829 32.788 1.00 67.38 316 HIS A O 1
ATOM 2494 N N . VAL A 1 317 ? -0.982 10.527 30.981 1.00 71.00 317 VAL A N 1
ATOM 2495 C CA . VAL A 1 317 ? 0.240 9.894 31.478 1.00 71.00 317 VAL A CA 1
ATOM 2496 C C . VAL A 1 317 ? 1.410 10.271 30.589 1.00 71.00 317 VAL A C 1
ATOM 2498 O O . VAL A 1 317 ? 1.344 10.180 29.364 1.00 71.00 317 VAL A O 1
ATOM 2501 N N . PHE A 1 318 ? 2.498 10.692 31.228 1.00 72.00 318 PHE A N 1
ATOM 2502 C CA . PHE A 1 318 ? 3.776 10.926 30.573 1.00 72.00 318 PHE A CA 1
ATOM 2503 C C . PHE A 1 318 ? 4.556 9.619 30.556 1.00 72.00 318 PHE A C 1
ATOM 2505 O O . PHE A 1 318 ? 5.041 9.160 31.591 1.00 72.00 318 PHE A O 1
ATOM 2512 N N . VAL A 1 319 ? 4.683 9.021 29.377 1.00 69.31 319 VAL A N 1
ATOM 2513 C CA . VAL A 1 319 ? 5.479 7.813 29.192 1.00 69.31 319 VAL A CA 1
ATOM 2514 C C . VAL A 1 319 ? 6.818 8.193 28.603 1.00 69.31 319 VAL A C 1
ATOM 2516 O O . VAL A 1 319 ? 6.893 8.743 27.506 1.00 69.31 319 VAL A O 1
ATOM 2519 N N . LYS A 1 320 ? 7.885 7.877 29.335 1.00 69.69 320 LYS A N 1
ATOM 2520 C CA . LYS A 1 320 ? 9.241 7.929 28.806 1.00 69.69 320 LYS A CA 1
ATOM 2521 C C . LYS A 1 320 ? 9.590 6.564 28.233 1.00 69.69 320 LYS A C 1
ATOM 2523 O O . LYS A 1 320 ? 9.553 5.558 28.935 1.00 69.69 320 LYS A O 1
ATOM 2528 N N . THR A 1 321 ? 9.884 6.545 26.949 1.00 64.56 321 THR A N 1
ATOM 2529 C CA . THR A 1 321 ? 10.137 5.328 26.180 1.00 64.56 321 THR A CA 1
ATOM 2530 C C . THR A 1 321 ? 11.604 4.913 26.301 1.00 64.56 321 THR A C 1
ATOM 2532 O O . THR A 1 321 ? 12.449 5.683 26.771 1.00 64.56 321 THR A O 1
ATOM 2535 N N . TYR A 1 322 ? 11.933 3.694 25.866 1.00 58.66 322 TYR A N 1
ATOM 2536 C CA . TYR A 1 322 ? 13.315 3.196 25.849 1.00 58.66 322 TYR A CA 1
ATOM 2537 C C . TYR A 1 322 ? 14.214 3.996 24.889 1.00 58.66 322 TYR A C 1
ATOM 2539 O O . TYR A 1 322 ? 15.428 4.028 25.075 1.00 58.66 322 TYR A O 1
ATOM 2547 N N . THR A 1 323 ? 13.622 4.687 23.907 1.00 57.69 323 THR A N 1
ATOM 2548 C CA . THR A 1 323 ? 14.310 5.620 23.000 1.00 57.69 323 THR A CA 1
ATOM 2549 C C . THR A 1 323 ? 14.578 6.988 23.642 1.00 57.69 323 THR A C 1
ATOM 2551 O O . THR A 1 323 ? 15.220 7.847 23.043 1.00 57.69 323 THR A O 1
ATOM 2554 N N . GLY A 1 324 ? 14.108 7.210 24.876 1.00 62.88 324 GLY A N 1
ATOM 2555 C CA . GLY A 1 324 ? 14.256 8.468 25.605 1.00 62.88 324 GLY A CA 1
ATOM 2556 C C . GLY A 1 324 ? 13.212 9.528 25.250 1.00 62.88 324 GLY A C 1
ATOM 2557 O O . GLY A 1 324 ? 13.189 10.574 25.902 1.00 62.88 324 GLY A O 1
ATOM 2558 N N . ALA A 1 325 ? 12.327 9.262 24.284 1.00 57.62 325 ALA A N 1
ATOM 2559 C CA . ALA A 1 325 ? 11.225 10.149 23.934 1.00 57.62 325 ALA A CA 1
ATOM 2560 C C . ALA A 1 325 ? 10.139 10.135 25.021 1.00 57.62 325 ALA A C 1
ATOM 2562 O O . ALA A 1 325 ? 9.722 9.074 25.490 1.00 57.62 325 ALA A O 1
ATOM 2563 N N . THR A 1 326 ? 9.650 11.316 25.400 1.00 64.88 326 THR A N 1
ATOM 2564 C CA . THR A 1 326 ? 8.495 11.455 26.296 1.00 64.88 326 THR A CA 1
ATOM 2565 C C . THR A 1 326 ? 7.238 11.651 25.461 1.00 64.88 326 THR A C 1
ATOM 2567 O O . THR A 1 326 ? 7.148 12.610 24.696 1.00 64.88 326 THR A O 1
ATOM 2570 N N . ARG A 1 327 ? 6.257 10.764 25.624 1.00 61.53 327 ARG A N 1
ATOM 2571 C CA . ARG A 1 327 ? 4.952 10.844 24.962 1.00 61.53 327 ARG A CA 1
ATOM 2572 C C . ARG A 1 327 ? 3.850 11.056 25.989 1.00 61.53 327 ARG A C 1
ATOM 2574 O O . ARG A 1 327 ? 3.918 10.524 27.095 1.00 61.53 327 ARG A O 1
ATOM 2581 N N . VAL A 1 328 ? 2.844 11.839 25.614 1.00 67.25 328 VAL A N 1
ATOM 2582 C CA . VAL A 1 328 ? 1.637 12.040 26.421 1.00 67.25 328 VAL A CA 1
ATOM 2583 C C . VAL A 1 328 ? 0.563 11.100 25.902 1.00 67.25 328 VAL A C 1
ATOM 2585 O O . VAL A 1 328 ? 0.231 11.138 24.718 1.00 67.25 328 VAL A O 1
ATOM 2588 N N . ILE A 1 329 ? 0.049 10.257 26.788 1.00 67.88 329 ILE A N 1
ATOM 2589 C CA . ILE A 1 329 ? -0.940 9.234 26.472 1.00 67.88 329 ILE A CA 1
ATOM 2590 C C . ILE A 1 329 ? -2.208 9.493 27.276 1.00 67.88 329 ILE A C 1
ATOM 2592 O O . ILE A 1 329 ? -2.145 9.720 28.484 1.00 67.88 329 ILE A O 1
ATOM 2596 N N . TRP A 1 330 ? -3.352 9.425 26.600 1.00 66.00 330 TRP A N 1
ATOM 2597 C CA . TRP A 1 330 ? -4.663 9.441 27.236 1.00 66.00 330 TRP A CA 1
ATOM 2598 C C . TRP A 1 330 ? -5.022 8.033 27.693 1.00 66.00 330 TRP A C 1
ATOM 2600 O O . TRP A 1 330 ? -5.113 7.126 26.865 1.00 66.00 330 TRP A O 1
ATOM 2610 N N . ILE A 1 331 ? -5.238 7.859 28.994 1.00 66.94 331 ILE A N 1
ATOM 2611 C CA . ILE A 1 331 ? -5.721 6.600 29.565 1.00 66.94 331 ILE A CA 1
ATOM 2612 C C . ILE A 1 331 ? -6.976 6.826 30.403 1.00 66.94 331 ILE A C 1
ATOM 2614 O O . ILE A 1 331 ? -7.221 7.927 30.899 1.00 66.94 331 ILE A O 1
ATOM 2618 N N . THR A 1 332 ? -7.752 5.767 30.583 1.00 66.19 332 THR A N 1
ATOM 2619 C CA . THR A 1 332 ? -8.785 5.676 31.619 1.00 66.19 332 THR A CA 1
ATOM 2620 C C . THR A 1 332 ? -8.190 5.034 32.874 1.00 66.19 332 THR A C 1
ATOM 2622 O O . THR A 1 332 ? -7.198 4.305 32.784 1.00 66.19 332 THR A O 1
ATOM 2625 N N . SER A 1 333 ? -8.778 5.280 34.051 1.00 65.06 333 SER A N 1
ATOM 2626 C CA . SER A 1 333 ? -8.327 4.676 35.321 1.00 65.06 333 SER A CA 1
ATOM 2627 C C . SER A 1 333 ? -8.373 3.144 35.351 1.00 65.06 333 SER A C 1
ATOM 2629 O O . SER A 1 333 ? -7.742 2.543 36.210 1.00 65.06 333 SER A O 1
ATOM 2631 N N . THR A 1 334 ? -9.079 2.514 34.413 1.00 63.59 334 THR A N 1
ATOM 2632 C CA . THR A 1 334 ? -9.249 1.056 34.297 1.00 63.59 334 THR A CA 1
ATOM 2633 C C . THR A 1 334 ? -8.521 0.428 33.112 1.00 63.59 334 THR A C 1
ATOM 2635 O O . THR A 1 334 ? -8.781 -0.732 32.790 1.00 63.59 334 THR A O 1
ATOM 2638 N N . ILE A 1 335 ? -7.625 1.152 32.431 1.00 65.44 335 ILE A N 1
ATOM 2639 C CA . ILE A 1 335 ? -6.907 0.580 31.286 1.00 65.44 335 ILE A CA 1
ATOM 2640 C C . ILE A 1 335 ? -6.123 -0.679 31.703 1.00 65.44 335 ILE A C 1
ATOM 2642 O O . ILE A 1 335 ? -5.327 -0.655 32.644 1.00 65.44 335 ILE A O 1
ATOM 2646 N N . SER A 1 336 ? -6.329 -1.793 30.994 1.00 66.44 336 SER A N 1
ATOM 2647 C CA . SER A 1 336 ? -5.571 -3.019 31.247 1.00 66.44 336 SER A CA 1
ATOM 2648 C C . SER A 1 336 ? -4.110 -2.851 30.815 1.00 66.44 336 SER A C 1
ATOM 2650 O O . SER A 1 336 ? -3.796 -2.068 29.917 1.00 66.44 336 SER A O 1
ATOM 2652 N N . VAL A 1 337 ? -3.191 -3.630 31.399 1.00 64.25 337 VAL A N 1
ATOM 2653 C CA . VAL A 1 337 ? -1.781 -3.637 30.958 1.00 64.25 337 VAL A CA 1
ATOM 2654 C C . VAL A 1 337 ? -1.683 -4.003 29.476 1.00 64.25 337 VAL A C 1
ATOM 2656 O O . VAL A 1 337 ? -0.894 -3.401 28.758 1.00 64.25 337 VAL A O 1
ATOM 2659 N N . LEU A 1 338 ? -2.508 -4.936 28.991 1.00 62.03 338 LEU A N 1
ATOM 2660 C CA . LEU A 1 338 ? -2.530 -5.329 27.582 1.00 62.03 338 LEU A CA 1
ATOM 2661 C C . LEU A 1 338 ? -2.990 -4.178 26.676 1.00 62.03 338 LEU A C 1
ATOM 2663 O O . LEU A 1 338 ? -2.356 -3.924 25.653 1.00 62.03 338 LEU A O 1
ATOM 2667 N N . ALA A 1 339 ? -4.058 -3.467 27.045 1.00 63.41 339 ALA A N 1
ATOM 2668 C CA . ALA A 1 339 ? -4.515 -2.296 26.304 1.00 63.41 339 ALA A CA 1
ATOM 2669 C C . ALA A 1 339 ? -3.493 -1.161 26.358 1.00 63.41 339 ALA A C 1
ATOM 2671 O O . ALA A 1 339 ? -3.232 -0.545 25.332 1.00 63.41 339 ALA A O 1
ATOM 2672 N N . PHE A 1 340 ? -2.858 -0.922 27.506 1.00 70.62 340 PHE A N 1
ATOM 2673 C CA . PHE A 1 340 ? -1.810 0.087 27.643 1.00 70.62 340 PHE A CA 1
ATOM 2674 C C . PHE A 1 340 ? -0.570 -0.251 26.804 1.00 70.62 340 PHE A C 1
ATOM 2676 O O . PHE A 1 340 ? -0.018 0.613 26.127 1.00 70.62 340 PHE A O 1
ATOM 2683 N N . VAL A 1 341 ? -0.162 -1.520 26.792 1.00 66.94 341 VAL A N 1
ATOM 2684 C CA . VAL A 1 341 ? 0.916 -2.033 25.941 1.00 66.94 341 VAL A CA 1
ATOM 2685 C C . VAL A 1 341 ? 0.582 -1.837 24.462 1.00 66.94 341 VAL A C 1
ATOM 2687 O O . VAL A 1 341 ? 1.392 -1.272 23.732 1.00 66.94 341 VAL A O 1
ATOM 2690 N N . LYS A 1 342 ? -0.626 -2.208 24.030 1.00 62.41 342 LYS A N 1
ATOM 2691 C CA . LYS A 1 342 ? -1.089 -1.957 22.659 1.00 62.41 342 LYS A CA 1
ATOM 2692 C C . LYS A 1 342 ? -1.126 -0.476 22.330 1.00 62.41 342 LYS A C 1
ATOM 2694 O O . LYS A 1 342 ? -0.751 -0.087 21.237 1.00 62.41 342 LYS A O 1
ATOM 2699 N N . LEU A 1 343 ? -1.518 0.366 23.279 1.00 66.00 343 LEU A N 1
ATOM 2700 C CA . LEU A 1 343 ? -1.519 1.813 23.117 1.00 66.00 343 LEU A CA 1
ATOM 2701 C C . LEU A 1 343 ? -0.084 2.331 22.869 1.00 66.00 343 LEU A C 1
ATOM 2703 O O . LEU A 1 343 ? 0.133 3.147 21.973 1.00 66.00 343 LEU A O 1
ATOM 2707 N N . LEU A 1 344 ? 0.919 1.797 23.574 1.00 66.12 344 LEU A N 1
ATOM 2708 C CA . LEU A 1 344 ? 2.333 2.098 23.315 1.00 66.12 344 LEU A CA 1
ATOM 2709 C C . LEU A 1 344 ? 2.813 1.597 21.948 1.00 66.12 344 LEU A C 1
ATOM 2711 O O . LEU A 1 344 ? 3.440 2.365 21.216 1.00 66.12 344 LEU A O 1
ATOM 2715 N N . GLU A 1 345 ? 2.470 0.363 21.572 1.00 62.12 345 GLU A N 1
ATOM 2716 C CA . GLU A 1 345 ? 2.741 -0.171 20.230 1.00 62.12 345 GLU A CA 1
ATOM 2717 C C . GLU A 1 345 ? 2.093 0.702 19.144 1.00 62.12 345 GLU A C 1
ATOM 2719 O O . GLU A 1 345 ? 2.702 0.988 18.114 1.00 62.12 345 GLU A O 1
ATOM 2724 N N . TRP A 1 346 ? 0.882 1.212 19.384 1.00 56.16 346 TRP A N 1
ATOM 2725 C CA . TRP A 1 346 ? 0.164 2.098 18.462 1.00 56.16 346 TRP A CA 1
ATOM 2726 C C . TRP A 1 346 ? 0.758 3.501 18.375 1.00 56.16 346 TRP A C 1
ATOM 2728 O O . TRP A 1 346 ? 0.544 4.195 17.379 1.00 56.16 346 TRP A O 1
ATOM 2738 N N . HIS A 1 347 ? 1.530 3.921 19.376 1.00 54.28 347 HIS A N 1
ATOM 2739 C CA . HIS A 1 347 ? 2.373 5.108 19.279 1.00 54.28 347 HIS A CA 1
ATOM 2740 C C . HIS A 1 347 ? 3.684 4.848 18.515 1.00 54.28 347 HIS A C 1
ATOM 2742 O O . HIS A 1 347 ? 4.483 5.775 18.372 1.00 54.28 347 HIS A O 1
ATOM 2748 N N . GLY A 1 348 ? 3.904 3.640 17.988 1.00 53.03 348 GLY A N 1
ATOM 2749 C CA . GLY A 1 348 ? 5.090 3.300 17.206 1.00 53.03 348 GLY A CA 1
ATOM 2750 C C . GLY A 1 348 ? 6.316 3.017 18.069 1.00 53.03 348 GLY A C 1
ATOM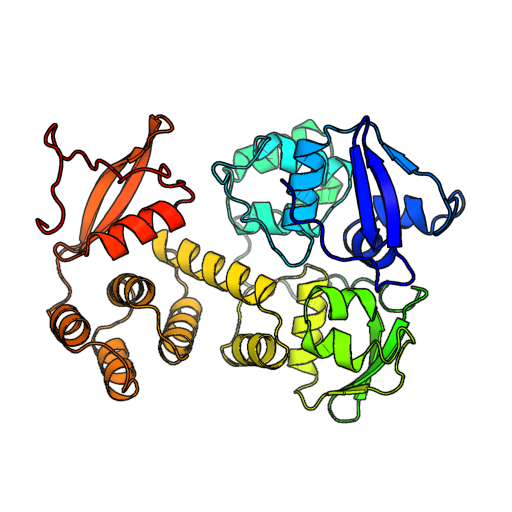 2751 O O . GLY A 1 348 ? 7.438 3.180 17.603 1.00 53.03 348 GLY A O 1
ATOM 2752 N N . GLU A 1 349 ? 6.119 2.637 19.332 1.00 54.38 349 GLU A N 1
ATOM 2753 C CA . GLU A 1 349 ? 7.198 2.168 20.198 1.00 54.38 349 GLU A CA 1
ATOM 2754 C C . GLU A 1 349 ? 7.243 0.642 20.141 1.00 54.38 349 GLU A C 1
ATOM 2756 O O . GLU A 1 349 ? 6.261 -0.028 20.460 1.00 54.38 349 GLU A O 1
ATOM 2761 N N . ALA A 1 350 ? 8.380 0.073 19.742 1.00 46.34 350 ALA A N 1
ATOM 2762 C CA . ALA A 1 350 ? 8.548 -1.369 19.819 1.00 46.34 350 ALA A CA 1
ATOM 2763 C C . ALA A 1 350 ? 8.778 -1.772 21.275 1.00 46.34 350 ALA A C 1
ATOM 2765 O O . ALA A 1 350 ? 9.626 -1.211 21.968 1.00 46.34 350 ALA A O 1
ATOM 2766 N N . LEU A 1 351 ? 8.060 -2.775 21.759 1.00 52.28 351 LEU A N 1
ATOM 2767 C CA . LEU A 1 351 ? 8.377 -3.338 23.063 1.00 52.28 351 LEU A CA 1
ATOM 2768 C C . LEU A 1 351 ? 9.697 -4.114 22.958 1.00 52.28 351 LEU A C 1
ATOM 2770 O O . LEU A 1 351 ? 9.892 -4.856 21.993 1.00 52.28 351 LEU A O 1
ATOM 2774 N N . PRO A 1 352 ? 10.607 -3.998 23.938 1.00 43.31 352 PRO A N 1
ATOM 2775 C CA . PRO A 1 352 ? 11.758 -4.882 24.004 1.00 43.31 352 PRO A CA 1
ATOM 2776 C C . PRO A 1 352 ? 11.297 -6.353 24.024 1.00 43.31 352 PRO A C 1
ATOM 2778 O O . PRO A 1 352 ? 10.330 -6.666 24.721 1.00 43.31 352 PRO A O 1
ATOM 2781 N N . PRO A 1 353 ? 12.003 -7.278 23.345 1.00 43.34 353 PRO A N 1
ATOM 2782 C CA . PRO A 1 353 ? 11.625 -8.697 23.255 1.00 43.34 353 PRO A CA 1
ATOM 2783 C C . PRO A 1 353 ? 11.636 -9.449 24.601 1.00 43.34 353 PRO A C 1
ATOM 2785 O O . PRO A 1 353 ? 11.240 -10.609 24.668 1.00 43.34 353 PRO A O 1
ATOM 2788 N N . CYS A 1 354 ? 12.053 -8.796 25.689 1.00 41.09 354 CYS A N 1
ATOM 2789 C CA . CYS A 1 354 ? 12.047 -9.336 27.041 1.00 41.09 354 CYS A CA 1
ATOM 2790 C C . CYS A 1 354 ? 11.200 -8.425 27.938 1.00 41.09 354 CYS A C 1
ATOM 2792 O O . CYS A 1 354 ? 11.555 -7.259 28.093 1.00 41.09 354 CYS A O 1
ATOM 2794 N N . PHE A 1 355 ? 10.117 -8.980 28.506 1.00 46.56 355 PHE A N 1
ATOM 2795 C CA . PHE A 1 355 ? 9.181 -8.411 29.495 1.00 46.56 355 PHE A CA 1
ATOM 2796 C C . PHE A 1 355 ? 9.279 -6.886 29.713 1.00 46.56 355 PHE A C 1
ATOM 2798 O O . PHE A 1 355 ? 10.229 -6.436 30.366 1.00 46.56 355 PHE A O 1
ATOM 2805 N N . PRO A 1 356 ? 8.295 -6.077 29.265 1.00 50.22 356 PRO A N 1
ATOM 2806 C CA . PRO A 1 356 ? 8.338 -4.634 29.463 1.00 50.22 356 PRO A CA 1
ATOM 2807 C C . PRO A 1 356 ? 8.355 -4.318 30.963 1.00 50.22 356 PRO A C 1
ATOM 2809 O O . PRO A 1 356 ? 7.355 -4.467 31.662 1.00 50.22 356 PRO A O 1
ATOM 2812 N N . ARG A 1 357 ? 9.507 -3.879 31.482 1.00 57.94 357 ARG A N 1
ATOM 2813 C CA . ARG A 1 357 ? 9.607 -3.350 32.845 1.00 57.94 357 ARG A CA 1
ATOM 2814 C C . ARG A 1 357 ? 9.031 -1.941 32.838 1.00 57.94 357 ARG A C 1
ATOM 2816 O O . ARG A 1 357 ? 9.756 -0.971 32.636 1.00 57.94 357 ARG A O 1
ATOM 2823 N N . MET A 1 358 ? 7.719 -1.829 33.014 1.00 58.03 358 MET A N 1
ATOM 2824 C CA . MET A 1 358 ? 7.078 -0.531 33.208 1.00 58.03 358 MET A CA 1
ATOM 2825 C C . MET A 1 358 ? 7.451 0.009 34.586 1.00 58.03 358 MET A C 1
ATOM 2827 O O . MET A 1 358 ? 7.327 -0.689 35.592 1.00 58.03 358 MET A O 1
ATOM 2831 N N . VAL A 1 359 ? 7.941 1.246 34.630 1.00 60.78 359 VAL A N 1
ATOM 2832 C CA . VAL A 1 359 ? 8.323 1.926 35.870 1.00 60.78 359 VAL A CA 1
ATOM 2833 C C . VAL A 1 359 ? 7.423 3.141 36.042 1.00 60.78 359 VAL A C 1
ATOM 2835 O O . VAL A 1 359 ? 7.455 4.056 35.223 1.00 60.78 359 VAL A O 1
ATOM 2838 N N . PHE A 1 360 ? 6.643 3.165 37.120 1.00 60.59 360 PHE A N 1
ATOM 2839 C CA . PHE A 1 360 ? 5.800 4.296 37.495 1.00 60.59 360 PHE A CA 1
ATOM 2840 C C . PHE A 1 360 ? 6.343 4.934 38.775 1.00 60.59 360 PHE A C 1
ATOM 2842 O O . PHE A 1 360 ? 6.516 4.259 39.789 1.00 60.59 360 PHE A O 1
ATOM 2849 N N . SER A 1 361 ? 6.657 6.234 38.731 1.00 62.59 361 SER A N 1
ATOM 2850 C CA . SER A 1 361 ? 7.201 6.984 39.877 1.00 62.59 361 SER A CA 1
ATOM 2851 C C . SER A 1 361 ? 8.410 6.304 40.558 1.00 62.59 361 SER A C 1
ATOM 2853 O O . SER A 1 361 ? 8.537 6.305 41.783 1.00 62.59 361 SER A O 1
ATOM 2855 N N . GLY A 1 362 ? 9.291 5.680 39.767 1.00 55.47 362 GLY A N 1
ATOM 2856 C CA . GLY A 1 362 ? 10.483 4.984 40.267 1.00 55.47 362 GLY A CA 1
ATOM 2857 C C . GLY A 1 362 ? 10.235 3.579 40.833 1.00 55.47 362 GLY A C 1
ATOM 2858 O O . GLY A 1 362 ? 11.182 2.952 41.301 1.00 55.47 362 GLY A O 1
ATOM 2859 N N . LYS A 1 363 ? 9.003 3.058 40.774 1.00 57.50 363 LYS A N 1
ATOM 2860 C CA . LYS A 1 363 ? 8.672 1.676 41.153 1.00 57.50 363 LYS A CA 1
ATOM 2861 C C . LYS A 1 363 ? 8.366 0.833 39.922 1.00 57.50 363 LYS A C 1
ATOM 2863 O O . LYS A 1 363 ? 7.642 1.267 39.031 1.00 57.50 363 LYS A O 1
ATOM 2868 N N . MET A 1 364 ? 8.920 -0.375 39.887 1.00 56.62 364 MET A N 1
ATOM 2869 C CA . MET A 1 364 ? 8.614 -1.367 38.858 1.00 56.62 364 MET A CA 1
ATOM 2870 C C . MET A 1 364 ? 7.183 -1.884 39.058 1.00 56.62 364 MET A C 1
ATOM 2872 O O . MET A 1 364 ? 6.815 -2.253 40.173 1.00 56.62 364 MET A O 1
ATOM 2876 N N . LEU A 1 365 ? 6.381 -1.876 37.994 1.00 58.72 365 LEU A N 1
ATOM 2877 C CA . LEU A 1 365 ? 5.032 -2.434 37.992 1.00 58.72 365 LEU A CA 1
ATOM 2878 C C . LEU A 1 365 ? 5.110 -3.953 37.813 1.00 58.72 365 LEU A C 1
ATOM 2880 O O . LEU A 1 365 ? 5.804 -4.450 36.924 1.00 58.72 365 LEU A O 1
ATOM 2884 N N . GLU A 1 366 ? 4.402 -4.686 38.667 1.00 49.97 366 GLU A N 1
ATOM 2885 C CA . GLU A 1 366 ? 4.227 -6.133 38.539 1.00 49.97 366 GLU A CA 1
ATOM 2886 C C . GLU A 1 366 ? 2.977 -6.445 37.697 1.00 49.97 366 GLU A C 1
ATOM 2888 O O . GLU A 1 366 ? 2.018 -5.664 37.716 1.00 49.97 366 GLU A O 1
ATOM 2893 N N . PRO A 1 367 ? 2.942 -7.581 36.974 1.00 43.44 367 PRO A N 1
ATOM 2894 C CA . PRO A 1 367 ? 1.751 -7.999 36.241 1.00 43.44 367 PRO A CA 1
ATOM 2895 C C . PRO A 1 367 ? 0.543 -8.107 37.188 1.00 43.44 367 PRO A C 1
ATOM 2897 O O . PRO A 1 367 ? 0.601 -8.828 38.180 1.00 43.44 367 PRO A O 1
ATOM 2900 N N . GLY A 1 368 ? -0.550 -7.399 36.881 1.00 44.66 368 GLY A N 1
ATOM 2901 C CA . GLY A 1 368 ? -1.821 -7.503 37.616 1.00 44.66 368 GLY A CA 1
ATOM 2902 C C . GLY A 1 368 ? -2.095 -6.432 38.679 1.00 44.66 368 GLY A C 1
ATOM 2903 O O . GLY A 1 368 ? -3.082 -6.558 39.399 1.00 44.66 368 GLY A O 1
ATOM 2904 N N . LYS A 1 369 ? -1.271 -5.380 38.789 1.00 40.00 369 LYS A N 1
ATOM 2905 C CA . LYS A 1 369 ? -1.583 -4.195 39.609 1.00 40.00 369 LYS A CA 1
ATOM 2906 C C . LYS A 1 369 ? -1.710 -2.946 38.738 1.00 40.00 369 LYS A C 1
ATOM 2908 O O . LYS A 1 369 ? -0.721 -2.246 38.524 1.00 40.00 369 LYS A O 1
ATOM 2913 N N . LEU A 1 370 ? -2.925 -2.696 38.262 1.00 40.44 370 LEU A N 1
ATOM 2914 C CA . LEU A 1 370 ? -3.426 -1.391 37.832 1.00 40.44 370 LEU A CA 1
ATOM 2915 C C . LEU A 1 370 ? -4.896 -1.305 38.230 1.00 40.44 370 LEU A C 1
ATOM 2917 O O . LEU A 1 370 ? -5.629 -2.265 37.899 1.00 40.44 370 LEU A O 1
#

Secondary structure (DSSP, 8-state):
-------TT-TTEEEEEETTEEEEEEHHHHHHH-HHHHHHHHSTT--GGG--EEE-S-HHHHHHHHHHHGGG-S-SS--TT--S-HHHHHHHHHHTT-HHHHHHHHHTT-S-HHHHHHHHHHTT-HHHHGGGS--TT-SS---------S-TTTTSSTTEEEEEETTEEEEEEHHHHHHH-HHHHHHHEETTEEPSSEEE-S-HHHHHHHHHHHTT---SS--HHHHHHHHHTT-HHHHHHHHHHHHHHHHTT---HHHHHHHHHHHTSSS--HHHHHHHHTTS-HHHHHHHHHH-TTS-HHHHHHHTS--PPEEEEEEEPTTS-EEEEEEETT--HHHHHHHHHHTTPPPPSS----EETTEEPPTT--

Sequence (370 aa):
GHSLYDHSFHPDAVMLRIRTQNFVVSASYLAMQSPFFYDLFYGPNSGGLNGRYELDFDPHTFGDLLDMVYPCCKYTQCCADCSSSTSTRFSLALHLKMTFAMRRMISERVMGMLELEGLVKEKNRWEEYSYLFPSDKQSEERGVKSVPSLPPVLASFPDTTTVIVNGVPIRVSATTLALHSPILRSMLFVDKCLANDVKIDMDVSIFLSILRLTAGIFPSEWSGRELDALTTLGITGVRDAFLQSIKHKVMLGRASRDCKQLMLHLLKEKPLDVGTLELLSGYVDKKELDEVMMECTDIPPDVKTNLAKPPEEKFHVFVKTYTGATRVIWITSTISVLAFVKLLEWHGEALPPCFPRMVFSGKMLEPGKL